Protein AF-0000000084586956 (afdb_homodimer)

Radius of gyration: 24.95 Å; Cα contacts (8 Å, |Δi|>4): 374; chains: 2; bounding box: 84×66×83 Å

pLDDT: mean 72.69, std 26.9, range [20.33, 98.06]

Secondary structure (DSSP, 8-state):
----------------------TTTS----TT--S--B-B-----HHHHHHHT-S-HHHHHHHH-S-HHHHHHHHHHHTT-GGGBSS-B--HHHHHHHHHHHHSSTTSTT-PPPPHHHHHHHHT--HHHHHHHHHHHHHHHHT--GGGGTTS-HHHHHHHHHHHHHHHT-------------/----------------------TTTGGG--TT--S--B-B-----HHHHHHHT-S-HHHHHHHH-S-HHHHHHHHHHHTT-GGGBSS-B--HHHHHHHHHHHHSSTTSTT-PPPPHHHHHHHHT--HHHHHHHHHHHHHHHHT--GGGGTTS-HHHHHHHHHHHHHHHT-------------

Foldseek 3Di:
DDDPPPPPPPPPPCPPPPPPPPVLPVVPVPPPPPVWAAAADPDDQPLVVCLLPPPDPVSVCQQQVDDNVLLVVLCVQLRGDCLRIDDYDHDLSVLNSLLCRAQVCVLPPPDHGDDLVVSCVSRVHDSVSNVSSNVSSLVSLQSGDPVVLVPDDPRSSSSSVSSSCSSNVNPPPPPPPPPPPD/DDDPPPPPPDPPPDPPPPPPPPVLPVPVPPPPPPVWAAAADPDDQPLVVCLLPPPDPVSVCQQQVDDNVLLVVLCVQLRGPCLRIDDYDHDLSVLNSLLCRAQVCVLPPPDHGDDLVVSCVSRVHDSVSNVSSNVSSLVSLQSGDPVVLVPDDPRSSSSSVSSSCSSNVNDDPPPPPPPPPD

Sequence (364 aa):
MPNQAESSSAPSRGQKRRRNPDPYNDFGDGEYLGDETLQETNEVNKELERILTTTSERTYRHFIRMSPEAFEKLLGFIKHDHVFFGPRQHPLKYQLALYLAQYGAGVQDDVVDYSEFRVASLFGYKESDVARYCACVMYALRRLPSHWLDELDPNEKRAIKKVVNGAKGTGSGTAPAKKARRMPNQAESSSAPSRGQKRRRNPDPYNDFGDGEYLGDETLQETNEVNKELERILTTTSERTYRHFIRMSPEAFEKLLGFIKHDHVFFGPRQHPLKYQLALYLAQYGAGVQDDVVDYSEFRVASLFGYKESDVARYCACVMYALRRLPSHWLDELDPNEKRAIKKVVNGAKGTGSGTAPAKKARR

Organism: NCBI:txid1423351

Solvent-accessible surface area (backbone atoms only — not comparable to full-atom values): 21310 Å² total; per-residue (Å²): 134,84,80,76,74,75,76,74,75,70,76,82,72,76,70,72,69,76,67,68,72,49,80,71,56,70,64,61,64,70,66,79,59,58,96,61,47,74,32,63,45,87,74,79,55,66,63,57,49,49,47,77,66,50,88,49,62,64,63,34,37,70,44,46,56,54,52,74,68,43,48,55,53,52,51,63,70,43,64,79,36,48,53,51,23,45,66,76,28,76,39,62,71,57,32,50,44,52,34,25,38,32,54,35,21,72,62,36,96,85,38,80,48,42,50,63,62,55,54,14,64,74,62,72,48,54,50,25,57,50,41,41,35,31,16,42,49,40,46,39,42,48,68,52,65,82,73,75,52,72,84,45,55,68,71,43,33,52,57,50,47,39,52,34,26,55,47,38,40,69,49,83,66,68,69,72,74,72,70,73,76,125,134,84,80,76,74,76,75,74,74,70,76,83,69,76,70,72,69,77,66,67,72,50,78,70,56,72,66,58,68,74,68,78,60,57,94,61,46,74,32,63,46,87,75,80,56,66,63,59,49,49,46,77,66,49,86,48,64,66,62,33,36,70,45,45,59,54,54,72,67,43,48,54,51,52,51,64,69,44,62,78,37,49,53,50,23,46,67,75,27,76,41,63,71,57,31,50,42,53,33,24,38,32,54,37,21,72,62,34,97,84,39,80,47,43,50,64,63,55,53,13,62,73,63,73,49,52,51,25,58,51,40,40,34,32,16,44,48,40,45,38,42,49,66,53,65,80,73,75,53,71,84,48,56,69,69,42,33,50,57,49,48,38,52,33,26,55,48,37,39,67,47,84,71,71,67,70,75,72,69,71,78,125

Nearest PDB structures (foldseek):
  4krd-assembly1_B  TM=4.240E-01  e=8.096E-02  Saccharomyces cerevisiae S288C
  4krc-assembly1_B  TM=4.544E-01  e=1.579E-01  Saccharomyces cerevisiae S288C
  2pmi-assembly2_D  TM=4.308E-01  e=3.110E+00  Saccharomyces cerevisiae
  2pk9-assembly1_B  TM=3.710E-01  e=1.860E+00  Saccharomyces cerevisiae
  4tth-assembly1_A  TM=4.945E-01  e=5.198E+00  Herpesvirus saimiri (strain 11)

Structure (mmCIF, N/CA/C/O backbone):
data_AF-0000000084586956-model_v1
#
loop_
_entity.id
_entity.type
_entity.pdbx_description
1 polymer 'Uncharacterized protein'
#
loop_
_atom_site.group_PDB
_atom_site.id
_atom_site.type_symbol
_atom_site.label_atom_id
_atom_site.label_alt_id
_atom_site.label_comp_id
_atom_site.label_asym_id
_atom_site.label_entity_id
_atom_site.label_seq_id
_atom_site.pdbx_PDB_ins_code
_atom_site.Cartn_x
_atom_site.Cartn_y
_atom_site.Cartn_z
_atom_site.occupancy
_atom_site.B_iso_or_equiv
_atom_site.auth_seq_id
_atom_site.auth_comp_id
_atom_site.auth_asym_id
_atom_site.auth_atom_id
_atom_site.pdbx_PDB_model_num
ATOM 1 N N . MET A 1 1 ? 26.141 36.594 -61.656 1 28.41 1 MET A N 1
ATOM 2 C CA . MET A 1 1 ? 26.156 36.938 -60.219 1 28.41 1 MET A CA 1
ATOM 3 C C . MET A 1 1 ? 25.344 35.906 -59.438 1 28.41 1 MET A C 1
ATOM 5 O O . MET A 1 1 ? 24.141 35.75 -59.656 1 28.41 1 MET A O 1
ATOM 9 N N . PRO A 1 2 ? 25.953 34.781 -59 1 35.81 2 PRO A N 1
ATOM 10 C CA . PRO A 1 2 ? 25.375 33.562 -58.438 1 35.81 2 PRO A CA 1
ATOM 11 C C . PRO A 1 2 ? 24.641 33.781 -57.125 1 35.81 2 PRO A C 1
ATOM 13 O O . PRO A 1 2 ? 25 34.656 -56.344 1 35.81 2 PRO A O 1
ATOM 16 N N . ASN A 1 3 ? 23.281 33.719 -57.156 1 33.84 3 ASN A N 1
ATOM 17 C CA . ASN A 1 3 ? 22.312 33.844 -56.062 1 33.84 3 ASN A CA 1
ATOM 18 C C . ASN A 1 3 ? 22.688 33 -54.875 1 33.84 3 ASN A C 1
ATOM 20 O O . ASN A 1 3 ? 22.781 31.781 -54.969 1 33.84 3 ASN A O 1
ATOM 24 N N . GLN A 1 4 ? 23.422 33.562 -53.938 1 27.34 4 GLN A N 1
ATOM 25 C CA . GLN A 1 4 ? 23.859 33.031 -52.656 1 27.34 4 GLN A CA 1
ATOM 26 C C . GLN A 1 4 ? 22.672 32.531 -51.844 1 27.34 4 GLN A C 1
ATOM 28 O O . GLN A 1 4 ? 21.812 33.281 -51.438 1 27.34 4 GLN A O 1
ATOM 33 N N . ALA A 1 5 ? 22.156 31.406 -52.281 1 32.78 5 ALA A N 1
ATOM 34 C CA . ALA A 1 5 ? 21.094 30.688 -51.562 1 32.78 5 ALA A CA 1
ATOM 35 C C . ALA A 1 5 ? 21.406 30.594 -50.094 1 32.78 5 ALA A C 1
ATOM 37 O O . ALA A 1 5 ? 22.469 30.094 -49.688 1 32.78 5 ALA A O 1
ATOM 38 N N . GLU A 1 6 ? 21.047 31.656 -49.281 1 31.09 6 GLU A N 1
ATOM 39 C CA . GLU A 1 6 ? 21.125 31.688 -47.844 1 31.09 6 GLU A CA 1
ATOM 40 C C . GLU A 1 6 ? 20.531 30.438 -47.219 1 31.09 6 GLU A C 1
ATOM 42 O O . GLU A 1 6 ? 19.375 30.094 -47.469 1 31.09 6 GLU A O 1
ATOM 47 N N . SER A 1 7 ? 21.312 29.406 -47.062 1 29.98 7 SER A N 1
ATOM 48 C CA . SER A 1 7 ? 21.031 28.141 -46.406 1 29.98 7 SER A CA 1
ATOM 49 C C . SER A 1 7 ? 20.391 28.344 -45.031 1 29.98 7 SER A C 1
ATOM 51 O O . SER A 1 7 ? 20.984 28.984 -44.156 1 29.98 7 SER A O 1
ATOM 53 N N . SER A 1 8 ? 19.125 28.734 -45 1 31.05 8 SER A N 1
ATOM 54 C CA . SER A 1 8 ? 18.344 28.844 -43.781 1 31.05 8 SER A CA 1
ATOM 55 C C . SER A 1 8 ? 18.547 27.641 -42.875 1 31.05 8 SER A C 1
ATOM 57 O O . SER A 1 8 ? 18.422 26.5 -43.312 1 31.05 8 SER A O 1
ATOM 59 N N . SER A 1 9 ? 19.609 27.703 -42.062 1 28.58 9 SER A N 1
ATOM 60 C CA . SER A 1 9 ? 19.953 26.75 -41 1 28.58 9 SER A CA 1
ATOM 61 C C . SER A 1 9 ? 18.734 26.391 -40.156 1 28.58 9 SER A C 1
ATOM 63 O O . SER A 1 9 ? 18.078 27.281 -39.594 1 28.58 9 SER A O 1
ATOM 65 N N . ALA A 1 10 ? 17.953 25.516 -40.656 1 30.28 10 ALA A N 1
ATOM 66 C CA . ALA A 1 10 ? 16.797 24.953 -39.969 1 30.28 10 ALA A CA 1
ATOM 67 C C . ALA A 1 10 ? 17.125 24.672 -38.5 1 30.28 10 ALA A C 1
ATOM 69 O O . ALA A 1 10 ? 18.234 24.203 -38.156 1 30.28 10 ALA A O 1
ATOM 70 N N . PRO A 1 11 ? 16.625 25.547 -37.594 1 31.34 11 PRO A N 1
ATOM 71 C CA . PRO A 1 11 ? 16.891 25.359 -36.188 1 31.34 11 PRO A CA 1
ATOM 72 C C . PRO A 1 11 ? 16.734 23.906 -35.719 1 31.34 11 PRO A C 1
ATOM 74 O O . PRO A 1 11 ? 15.961 23.156 -36.344 1 31.34 11 PRO A O 1
ATOM 77 N N . SER A 1 12 ? 17.875 23.328 -35.344 1 26.42 12 SER A N 1
ATOM 78 C CA . SER A 1 12 ? 18 21.984 -34.812 1 26.42 12 SER A CA 1
ATOM 79 C C . SER A 1 12 ? 16.922 21.703 -33.75 1 26.42 12 SER A C 1
ATOM 81 O O . SER A 1 12 ? 16.719 22.5 -32.844 1 26.42 12 SER A O 1
ATOM 83 N N . ARG A 1 13 ? 15.859 21.125 -34.188 1 24.91 13 ARG A N 1
ATOM 84 C CA . ARG A 1 13 ? 14.625 20.719 -33.531 1 24.91 13 ARG A CA 1
ATOM 85 C C . ARG A 1 13 ? 14.914 20.125 -32.156 1 24.91 13 ARG A C 1
ATOM 87 O O . ARG A 1 13 ? 14.133 20.281 -31.219 1 24.91 13 ARG A O 1
ATOM 94 N N . GLY A 1 14 ? 15.68 19.094 -32.125 1 23.25 14 GLY A N 1
ATOM 95 C CA . GLY A 1 14 ? 15.367 18.016 -31.203 1 23.25 14 GLY A CA 1
ATOM 96 C C . GLY A 1 14 ? 15.711 18.359 -29.766 1 23.25 14 GLY A C 1
ATOM 97 O O . GLY A 1 14 ? 16.828 18.094 -29.312 1 23.25 14 GLY A O 1
ATOM 98 N N . GLN A 1 15 ? 15.578 19.547 -29.344 1 23.2 15 GLN A N 1
ATOM 99 C CA . GLN A 1 15 ? 16.062 19.641 -27.969 1 23.2 15 GLN A CA 1
ATOM 100 C C . GLN A 1 15 ? 15.438 18.562 -27.078 1 23.2 15 GLN A C 1
ATOM 102 O O . GLN A 1 15 ? 14.211 18.5 -26.953 1 23.2 15 GLN A O 1
ATOM 107 N N . LYS A 1 16 ? 16.094 17.391 -26.984 1 24.53 16 LYS A N 1
ATOM 108 C CA . LYS A 1 16 ? 15.734 16.328 -26.078 1 24.53 16 LYS A CA 1
ATOM 109 C C . LYS A 1 16 ? 15.344 16.875 -24.703 1 24.53 16 LYS A C 1
ATOM 111 O O . LYS A 1 16 ? 16.109 17.609 -24.078 1 24.53 16 LYS A O 1
ATOM 116 N N . ARG A 1 17 ? 14.219 17.281 -24.531 1 29.11 17 ARG A N 1
ATOM 117 C CA . ARG A 1 17 ? 13.734 17.578 -23.188 1 29.11 17 ARG A CA 1
ATOM 118 C C . ARG A 1 17 ? 14.367 16.641 -22.156 1 29.11 17 ARG A C 1
ATOM 120 O O . ARG A 1 17 ? 14.453 15.43 -22.375 1 29.11 17 ARG A O 1
ATOM 127 N N . ARG A 1 18 ? 15.375 17.062 -21.438 1 28.17 18 ARG A N 1
ATOM 128 C CA . ARG A 1 18 ? 15.938 16.328 -20.312 1 28.17 18 ARG A CA 1
ATOM 129 C C . ARG A 1 18 ? 14.844 15.57 -19.562 1 28.17 18 ARG A C 1
ATOM 131 O O . ARG A 1 18 ? 13.859 16.172 -19.109 1 28.17 18 ARG A O 1
ATOM 138 N N . ARG A 1 19 ? 14.492 14.445 -20.109 1 27.31 19 ARG A N 1
ATOM 139 C CA . ARG A 1 19 ? 13.688 13.516 -19.328 1 27.31 19 ARG A CA 1
ATOM 140 C C . ARG A 1 19 ? 14.055 13.578 -17.859 1 27.31 19 ARG A C 1
ATOM 142 O O . ARG A 1 19 ? 15.234 13.492 -17.5 1 27.31 19 ARG A O 1
ATOM 149 N N . ASN A 1 20 ? 13.508 14.43 -17.156 1 26.7 20 ASN A N 1
ATOM 150 C CA . ASN A 1 20 ? 13.734 14.43 -15.711 1 26.7 20 ASN A CA 1
ATOM 151 C C . ASN A 1 20 ? 14.016 13.016 -15.188 1 26.7 20 ASN A C 1
ATOM 153 O O . ASN A 1 20 ? 13.344 12.062 -15.578 1 26.7 20 ASN A O 1
ATOM 157 N N . PRO A 1 21 ? 15.367 12.711 -14.883 1 28.11 21 PRO A N 1
ATOM 158 C CA . PRO A 1 21 ? 15.664 11.359 -14.398 1 28.11 21 PRO A CA 1
ATOM 159 C C . PRO A 1 21 ? 14.492 10.727 -13.656 1 28.11 21 PRO A C 1
ATOM 161 O O . PRO A 1 21 ? 13.672 11.438 -13.062 1 28.11 21 PRO A O 1
ATOM 164 N N . ASP A 1 22 ? 13.953 9.797 -14.172 1 28.94 22 ASP A N 1
ATOM 165 C CA . ASP A 1 22 ? 13 8.953 -13.461 1 28.94 22 ASP A CA 1
ATOM 166 C C . ASP A 1 22 ? 13.312 8.906 -11.969 1 28.94 22 ASP A C 1
ATOM 168 O O . ASP A 1 22 ? 14.422 8.547 -11.57 1 28.94 22 ASP A O 1
ATOM 172 N N . PRO A 1 23 ? 12.859 9.82 -11.203 1 31.11 23 PRO A N 1
ATOM 173 C CA . PRO A 1 23 ? 13.266 9.797 -9.797 1 31.11 23 PRO A CA 1
ATOM 174 C C . PRO A 1 23 ? 13.461 8.383 -9.258 1 31.11 23 PRO A C 1
ATOM 176 O O . PRO A 1 23 ? 14.07 8.195 -8.211 1 31.11 23 PRO A O 1
ATOM 179 N N . TYR A 1 24 ? 12.656 7.465 -9.773 1 30.95 24 TYR A N 1
ATOM 180 C CA . TYR A 1 24 ? 12.867 6.082 -9.359 1 30.95 24 TYR A CA 1
ATOM 181 C C . TYR A 1 24 ? 14.141 5.52 -9.977 1 30.95 24 TYR A C 1
ATOM 183 O O . TYR A 1 24 ? 14.625 4.465 -9.562 1 30.95 24 TYR A O 1
ATOM 191 N N . ASN A 1 25 ? 14.555 5.906 -11.148 1 29.97 25 ASN A N 1
ATOM 192 C CA . ASN A 1 25 ? 15.695 5.297 -11.82 1 29.97 25 ASN A CA 1
ATOM 193 C C . ASN A 1 25 ? 17 5.531 -11.055 1 29.97 25 ASN A C 1
ATOM 195 O O . ASN A 1 25 ? 17.984 4.84 -11.281 1 29.97 25 ASN A O 1
ATOM 199 N N . ASP A 1 26 ? 17.203 6.789 -10.641 1 30.94 26 ASP A N 1
ATOM 200 C CA . ASP A 1 26 ? 18.562 6.875 -10.102 1 30.94 26 ASP A CA 1
ATOM 201 C C . ASP A 1 26 ? 18.766 5.879 -8.961 1 30.94 26 ASP A C 1
ATOM 203 O O . ASP A 1 26 ? 19.859 5.785 -8.398 1 30.94 26 ASP A O 1
ATOM 207 N N . PHE A 1 27 ? 17.734 5.695 -8.203 1 31.05 27 PHE A N 1
ATOM 208 C CA . PHE A 1 27 ? 18.125 4.797 -7.121 1 31.05 27 PHE A CA 1
ATOM 209 C C . PHE A 1 27 ? 18.328 3.379 -7.645 1 31.05 27 PHE A C 1
ATOM 211 O O . PHE A 1 27 ? 17.453 2.52 -7.461 1 31.05 27 PHE A O 1
ATOM 218 N N . GLY A 1 28 ? 18.562 3.072 -8.805 1 32.38 28 GLY A N 1
ATOM 219 C CA . GLY A 1 28 ? 19.281 1.831 -9.062 1 32.38 28 GLY A CA 1
ATOM 220 C C . GLY A 1 28 ? 20.266 1.468 -7.969 1 32.38 28 GLY A C 1
ATOM 221 O O . GLY A 1 28 ? 21.141 0.612 -8.164 1 32.38 28 GLY A O 1
ATOM 222 N N . ASP A 1 29 ? 20.875 2.516 -7.398 1 31.02 29 ASP A N 1
ATOM 223 C CA . ASP A 1 29 ? 21.969 2.059 -6.559 1 31.02 29 ASP A CA 1
ATOM 224 C C . ASP A 1 29 ? 21.5 1.026 -5.539 1 31.02 29 ASP A C 1
ATOM 226 O O . ASP A 1 29 ? 20.672 1.333 -4.676 1 31.02 29 ASP A O 1
ATOM 230 N N . GLY A 1 30 ? 21.25 -0.247 -5.812 1 32.94 30 GLY A N 1
ATOM 231 C CA . GLY A 1 30 ? 21.484 -1.453 -5.035 1 32.94 30 GLY A CA 1
ATOM 232 C C . GLY A 1 30 ? 22.281 -1.199 -3.764 1 32.94 30 GLY A C 1
ATOM 233 O O . GLY A 1 30 ? 22.656 -2.141 -3.068 1 32.94 30 GLY A O 1
ATOM 234 N N . GLU A 1 31 ? 23.094 -0.206 -3.857 1 34.44 31 GLU A N 1
ATOM 235 C CA . GLU A 1 31 ? 24.188 -0.259 -2.896 1 34.44 31 GLU A CA 1
ATOM 236 C C . GLU A 1 31 ? 23.672 -0.272 -1.463 1 34.44 31 GLU A C 1
ATOM 238 O O . GLU A 1 31 ? 24.266 -0.902 -0.585 1 34.44 31 GLU A O 1
ATOM 243 N N . TYR A 1 32 ? 22.938 0.9 -1.021 1 34.88 32 TYR A N 1
ATOM 244 C CA . TYR A 1 32 ? 22.891 0.775 0.432 1 34.88 32 TYR A CA 1
ATOM 245 C C . TYR A 1 32 ? 21.812 -0.209 0.858 1 34.88 32 TYR A C 1
ATOM 247 O O . TYR A 1 32 ? 20.688 0.19 1.153 1 34.88 32 TYR A O 1
ATOM 255 N N . LEU A 1 33 ? 21.5 -1.239 0.106 1 43.75 33 LEU A N 1
ATOM 256 C CA . LEU A 1 33 ? 20.734 -2.273 0.794 1 43.75 33 LEU A CA 1
ATOM 257 C C . LEU A 1 33 ? 21.234 -2.457 2.225 1 43.75 33 LEU A C 1
ATOM 259 O O . LEU A 1 33 ? 22.344 -2.947 2.441 1 43.75 33 LEU A O 1
ATOM 263 N N . GLY A 1 34 ? 21.062 -1.56 2.996 1 48.81 34 GLY A N 1
ATOM 264 C CA . GLY A 1 34 ? 21.422 -1.977 4.344 1 48.81 34 GLY A CA 1
ATOM 265 C C . GLY A 1 34 ? 21.281 -3.473 4.559 1 48.81 34 GLY A C 1
ATOM 266 O O . GLY A 1 34 ? 21.094 -4.227 3.604 1 48.81 34 GLY A O 1
ATOM 267 N N . ASP A 1 35 ? 21.688 -4.055 5.641 1 62.28 35 ASP A N 1
ATOM 268 C CA . ASP A 1 35 ? 21.766 -5.438 6.113 1 62.28 35 ASP A CA 1
ATOM 269 C C . ASP A 1 35 ? 20.391 -6.09 6.121 1 62.28 35 ASP A C 1
ATOM 271 O O . ASP A 1 35 ? 20.25 -7.266 6.469 1 62.28 35 ASP A O 1
ATOM 275 N N . GLU A 1 36 ? 19.438 -5.242 5.48 1 75.88 36 GLU A N 1
ATOM 276 C CA . GLU A 1 36 ? 18.125 -5.879 5.586 1 75.88 36 GLU A CA 1
ATOM 277 C C . GLU A 1 36 ? 17.875 -6.809 4.402 1 75.88 36 GLU A C 1
ATOM 279 O O . GLU A 1 36 ? 18.297 -6.516 3.277 1 75.88 36 GLU A O 1
ATOM 284 N N . THR A 1 37 ? 17.422 -7.992 4.746 1 80.62 37 THR A N 1
ATOM 285 C CA . THR A 1 37 ? 17.125 -8.984 3.721 1 80.62 37 THR A CA 1
ATOM 286 C C . THR A 1 37 ? 15.703 -9.508 3.891 1 80.62 37 THR A C 1
ATOM 288 O O . THR A 1 37 ? 15.062 -9.273 4.922 1 80.62 37 THR A O 1
ATOM 291 N N . LEU A 1 38 ? 15.195 -10.086 2.859 1 85.88 38 LEU A N 1
ATOM 292 C CA . LEU A 1 38 ? 13.898 -10.75 2.922 1 85.88 38 LEU A CA 1
ATOM 293 C C . LEU A 1 38 ? 13.961 -11.969 3.834 1 85.88 38 LEU A C 1
ATOM 295 O O . LEU A 1 38 ? 14.805 -12.844 3.652 1 85.88 38 LEU A O 1
ATOM 299 N N . GLN A 1 39 ? 13.203 -11.859 4.844 1 86.5 39 GLN A N 1
ATOM 300 C CA . GLN A 1 39 ? 13.023 -13 5.738 1 86.5 39 GLN A CA 1
ATOM 301 C C . GLN A 1 39 ? 11.555 -13.398 5.824 1 86.5 39 GLN A C 1
ATOM 303 O O . GLN A 1 39 ? 10.711 -12.602 6.219 1 86.5 39 GLN A O 1
ATOM 308 N N . GLU A 1 40 ? 11.281 -14.688 5.41 1 90.44 40 GLU A N 1
ATOM 309 C CA . GLU A 1 40 ? 9.906 -15.172 5.414 1 90.44 40 GLU A CA 1
ATOM 310 C C . GLU A 1 40 ? 9.688 -16.188 6.523 1 90.44 40 GLU A C 1
ATOM 312 O O . GLU A 1 40 ? 10.594 -16.953 6.863 1 90.44 40 GLU A O 1
ATOM 317 N N . THR A 1 41 ? 8.453 -16.172 7.027 1 90.56 41 THR A N 1
ATOM 318 C CA . THR A 1 41 ? 8.062 -17.25 7.934 1 90.56 41 THR A CA 1
ATOM 319 C C . THR A 1 41 ? 7.84 -18.547 7.164 1 90.56 41 THR A C 1
ATOM 321 O O . THR A 1 41 ? 7.691 -18.531 5.941 1 90.56 41 THR A O 1
ATOM 324 N N . ASN A 1 42 ? 7.871 -19.641 7.918 1 88.62 42 ASN A N 1
ATOM 325 C CA . ASN A 1 42 ? 7.605 -20.922 7.297 1 88.62 42 ASN A CA 1
ATOM 326 C C . ASN A 1 42 ? 6.137 -21.328 7.438 1 88.62 42 ASN A C 1
ATOM 328 O O . ASN A 1 42 ? 5.793 -22.5 7.301 1 88.62 42 ASN A O 1
ATOM 332 N N . GLU A 1 43 ? 5.285 -20.359 7.711 1 92.06 43 GLU A N 1
ATOM 333 C CA . GLU A 1 43 ? 3.859 -20.641 7.859 1 92.06 43 GLU A CA 1
ATOM 334 C C . GLU A 1 43 ? 3.244 -21.094 6.535 1 92.06 43 GLU A C 1
ATOM 336 O O . GLU A 1 43 ? 3.529 -20.516 5.484 1 92.06 43 GLU A O 1
ATOM 341 N N . VAL A 1 44 ? 2.51 -22.188 6.684 1 94.75 44 VAL A N 1
ATOM 342 C CA . VAL A 1 44 ? 1.842 -22.719 5.5 1 94.75 44 VAL A CA 1
ATOM 343 C C . VAL A 1 44 ? 0.337 -22.484 5.602 1 94.75 44 VAL A C 1
ATOM 345 O O . VAL A 1 44 ? -0.281 -22.812 6.617 1 94.75 44 VAL A O 1
ATOM 348 N N . ASN A 1 45 ? -0.21 -21.812 4.578 1 96.75 45 ASN A N 1
ATOM 349 C CA . ASN A 1 45 ? -1.659 -21.734 4.426 1 96.75 45 ASN A CA 1
ATOM 350 C C . ASN A 1 45 ? -2.186 -22.828 3.502 1 96.75 45 ASN A C 1
ATOM 352 O O . ASN A 1 45 ? -1.991 -22.766 2.287 1 96.75 45 ASN A O 1
ATOM 356 N N . LYS A 1 46 ? -2.832 -23.75 4.043 1 96.62 46 LYS A N 1
ATOM 357 C CA . LYS A 1 46 ? -3.223 -24.969 3.326 1 96.62 46 LYS A CA 1
ATOM 358 C C . LYS A 1 46 ? -4.121 -24.641 2.137 1 96.62 46 LYS A C 1
ATOM 360 O O . LYS A 1 46 ? -3.973 -25.219 1.06 1 96.62 46 LYS A O 1
ATOM 365 N N . GLU A 1 47 ? -5.066 -23.766 2.346 1 96.5 47 GLU A N 1
ATOM 366 C CA . GLU A 1 47 ? -6.004 -23.406 1.284 1 96.5 47 GLU A CA 1
ATOM 367 C C . GLU A 1 47 ? -5.293 -22.719 0.125 1 96.5 47 GLU A C 1
ATOM 369 O O . GLU A 1 47 ? -5.516 -23.062 -1.038 1 96.5 47 GLU A O 1
ATOM 374 N N . LEU A 1 48 ? -4.418 -21.828 0.424 1 97.19 48 LEU A N 1
ATOM 375 C CA . LEU A 1 48 ? -3.67 -21.141 -0.622 1 97.19 48 LEU A CA 1
ATOM 376 C C . LEU A 1 48 ? -2.713 -22.094 -1.325 1 97.19 48 LEU A C 1
ATOM 378 O O . LEU A 1 48 ? -2.547 -22.031 -2.545 1 97.19 48 LEU A O 1
ATOM 382 N N . GLU A 1 49 ? -2.131 -22.984 -0.569 1 97.25 49 GLU A N 1
ATOM 383 C CA . GLU A 1 49 ? -1.249 -23.984 -1.164 1 97.25 49 GLU A CA 1
ATOM 384 C C . GLU A 1 49 ? -2.01 -24.891 -2.129 1 97.25 49 GLU A C 1
ATOM 386 O O . GLU A 1 49 ? -1.51 -25.219 -3.207 1 97.25 49 GLU A O 1
ATOM 391 N N . ARG A 1 50 ? -3.174 -25.266 -1.741 1 96.69 50 ARG A N 1
ATOM 392 C CA . ARG A 1 50 ? -4.016 -26.094 -2.596 1 96.69 50 ARG A CA 1
ATOM 393 C C . ARG A 1 50 ? -4.309 -25.406 -3.92 1 96.69 50 ARG A C 1
ATOM 395 O O . ARG A 1 50 ? -4.23 -26.031 -4.984 1 96.69 50 ARG A O 1
ATOM 402 N N . ILE A 1 51 ? -4.582 -24.172 -3.871 1 96.44 51 ILE A N 1
ATOM 403 C CA . ILE A 1 51 ? -4.91 -23.406 -5.07 1 96.44 51 ILE A CA 1
ATOM 404 C C . ILE A 1 51 ? -3.664 -23.234 -5.934 1 96.44 51 ILE A C 1
ATOM 406 O O . ILE A 1 51 ? -3.707 -23.453 -7.145 1 96.44 51 ILE A O 1
ATOM 410 N N . LEU A 1 52 ? -2.557 -22.906 -5.32 1 97 52 LEU A N 1
ATOM 411 C CA . LEU A 1 52 ? -1.335 -22.578 -6.051 1 97 52 LEU A CA 1
ATOM 412 C C . LEU A 1 52 ? -0.725 -23.828 -6.672 1 97 52 LEU A C 1
ATOM 414 O O . LEU A 1 52 ? 0.069 -23.734 -7.609 1 97 52 LEU A O 1
ATOM 418 N N . THR A 1 53 ? -1.131 -25 -6.242 1 96.69 53 THR A N 1
ATOM 419 C CA . THR A 1 53 ? -0.547 -26.234 -6.754 1 96.69 53 THR A CA 1
ATOM 420 C C . THR A 1 53 ? -1.591 -27.047 -7.504 1 96.69 53 THR A C 1
ATOM 422 O O . THR A 1 53 ? -1.331 -28.188 -7.887 1 96.69 53 THR A O 1
ATOM 425 N N . THR A 1 54 ? -2.766 -26.5 -7.664 1 95.75 54 THR A N 1
ATOM 426 C CA . THR A 1 54 ? -3.842 -27.234 -8.32 1 95.75 54 THR A CA 1
ATOM 427 C C . THR A 1 54 ? -3.492 -27.5 -9.781 1 95.75 54 THR A C 1
ATOM 429 O O . THR A 1 54 ? -2.834 -26.688 -10.43 1 95.75 54 THR A O 1
ATOM 432 N N . THR A 1 55 ? -3.967 -28.594 -10.375 1 93.81 55 THR A N 1
ATOM 433 C CA . THR A 1 55 ? -3.779 -28.938 -11.773 1 93.81 55 THR A CA 1
ATOM 434 C C . THR A 1 55 ? -4.941 -28.406 -12.617 1 93.81 55 THR A C 1
ATOM 436 O O . THR A 1 55 ? -4.867 -28.406 -13.852 1 93.81 55 THR A O 1
ATOM 439 N N . SER A 1 56 ? -6.008 -28.016 -11.93 1 94.19 56 SER A N 1
ATOM 440 C CA . SER A 1 56 ? -7.156 -27.438 -12.617 1 94.19 56 SER A CA 1
ATOM 441 C C . SER A 1 56 ? -6.875 -25.984 -13.039 1 94.19 56 SER A C 1
ATOM 443 O O . SER A 1 56 ? -6.816 -25.094 -12.203 1 94.19 56 SER A O 1
ATOM 445 N N . GLU A 1 57 ? -6.809 -25.766 -14.305 1 91.12 57 GLU A N 1
ATOM 446 C CA . GLU A 1 57 ? -6.57 -24.438 -14.828 1 91.12 57 GLU A CA 1
ATOM 447 C C . GLU A 1 57 ? -7.719 -23.484 -14.477 1 91.12 57 GLU A C 1
ATOM 449 O O . GLU A 1 57 ? -7.496 -22.312 -14.18 1 91.12 57 GLU A O 1
ATOM 454 N N . ARG A 1 58 ? -8.828 -24.031 -14.531 1 89.19 58 ARG A N 1
ATOM 455 C CA . ARG A 1 58 ? -10.016 -23.234 -14.219 1 89.19 58 ARG A CA 1
ATOM 456 C C . ARG A 1 58 ? -9.977 -22.719 -12.781 1 89.19 58 ARG A C 1
ATOM 458 O O . ARG A 1 58 ? -10.188 -21.531 -12.531 1 89.19 58 ARG A O 1
ATOM 465 N N . THR A 1 59 ? -9.656 -23.672 -11.945 1 89.88 59 THR A N 1
ATOM 466 C CA . THR A 1 59 ? -9.594 -23.328 -10.531 1 89.88 59 THR A CA 1
ATOM 467 C C . THR A 1 59 ? -8.469 -22.312 -10.281 1 89.88 59 THR A C 1
ATOM 469 O O . THR A 1 59 ? -8.664 -21.312 -9.578 1 89.88 59 THR A O 1
ATOM 472 N N . TYR A 1 60 ? -7.34 -22.516 -10.836 1 94.12 60 TYR A N 1
ATOM 473 C CA . TYR A 1 60 ? -6.203 -21.609 -10.664 1 94.12 60 TYR A CA 1
ATOM 474 C C . TYR A 1 60 ? -6.531 -20.219 -11.164 1 94.12 60 TYR A C 1
ATOM 476 O O . TYR A 1 60 ? -6.332 -19.234 -10.445 1 94.12 60 TYR A O 1
ATOM 484 N N . ARG A 1 61 ? -7.152 -20.125 -12.266 1 88.12 61 ARG A N 1
ATOM 485 C CA . ARG A 1 61 ? -7.41 -18.828 -12.898 1 88.12 61 ARG A CA 1
ATOM 486 C C . ARG A 1 61 ? -8.547 -18.094 -12.195 1 88.12 61 ARG A C 1
ATOM 488 O O . ARG A 1 61 ? -8.602 -16.875 -12.203 1 88.12 61 ARG A O 1
ATOM 495 N N . HIS A 1 62 ? -9.359 -18.891 -11.617 1 87.25 62 HIS A N 1
ATOM 496 C CA . HIS A 1 62 ? -10.469 -18.281 -10.898 1 87.25 62 HIS A CA 1
ATOM 497 C C . HIS A 1 62 ? -9.977 -17.453 -9.711 1 87.25 62 HIS A C 1
ATOM 499 O O . HIS A 1 62 ? -10.477 -16.359 -9.461 1 87.25 62 HIS A O 1
ATOM 505 N N . PHE A 1 63 ? -8.898 -17.906 -9.078 1 89.25 63 PHE A N 1
ATOM 506 C CA . PHE A 1 63 ? -8.445 -17.234 -7.863 1 89.25 63 PHE A CA 1
ATOM 507 C C . PHE A 1 63 ? -7.242 -16.344 -8.148 1 89.25 63 PHE A C 1
ATOM 509 O O . PHE A 1 63 ? -7.141 -15.242 -7.613 1 89.25 63 PHE A O 1
ATOM 516 N N . ILE A 1 64 ? -6.309 -16.703 -8.984 1 92.56 64 ILE A N 1
ATOM 517 C CA . ILE A 1 64 ? -5.035 -16.016 -9.164 1 92.56 64 ILE A CA 1
ATOM 518 C C . ILE A 1 64 ? -5.109 -15.086 -10.375 1 92.56 64 ILE A C 1
ATOM 520 O O . ILE A 1 64 ? -4.383 -14.094 -10.453 1 92.56 64 ILE A O 1
ATOM 524 N N . ARG A 1 65 ? -5.883 -15.445 -11.336 1 88.25 65 ARG A N 1
ATOM 525 C CA . ARG A 1 65 ? -6.266 -14.57 -12.438 1 88.25 65 ARG A CA 1
ATOM 526 C C . ARG A 1 65 ? -5.109 -14.383 -13.414 1 88.25 65 ARG A C 1
ATOM 528 O O . ARG A 1 65 ? -5.012 -13.352 -14.078 1 88.25 65 ARG A O 1
ATOM 535 N N . MET A 1 66 ? -4.141 -15.133 -13.414 1 91.25 66 MET A N 1
ATOM 536 C CA . MET A 1 66 ? -3.053 -15.195 -14.383 1 91.25 66 MET A CA 1
ATOM 537 C C . MET A 1 66 ? -2.42 -16.578 -14.414 1 91.25 66 MET A C 1
ATOM 539 O O . MET A 1 66 ? -2.758 -17.438 -13.594 1 91.25 66 MET A O 1
ATOM 543 N N . SER A 1 67 ? -1.613 -16.812 -15.391 1 91.81 67 SER A N 1
ATOM 544 C CA . SER A 1 67 ? -0.966 -18.125 -15.492 1 91.81 67 SER A CA 1
ATOM 545 C C . SER A 1 67 ? 0.076 -18.312 -14.398 1 91.81 67 SER A C 1
ATOM 547 O O . SER A 1 67 ? 0.607 -17.328 -13.859 1 91.81 67 SER A O 1
ATOM 549 N N . PRO A 1 68 ? 0.364 -19.594 -14.102 1 94.44 68 PRO A N 1
ATOM 550 C CA . PRO A 1 68 ? 1.411 -19.875 -13.117 1 94.44 68 PRO A CA 1
ATOM 551 C C . PRO A 1 68 ? 2.758 -19.266 -13.5 1 94.44 68 PRO A C 1
ATOM 553 O O . PRO A 1 68 ? 3.5 -18.781 -12.633 1 94.44 68 PRO A O 1
ATOM 556 N N . GLU A 1 69 ? 3.061 -19.266 -14.75 1 92.88 69 GLU A N 1
ATOM 557 C CA . GLU A 1 69 ? 4.32 -18.688 -15.219 1 92.88 69 GLU A CA 1
ATOM 558 C C . GLU A 1 69 ? 4.367 -17.188 -14.977 1 92.88 69 GLU A C 1
ATOM 560 O O . GLU A 1 69 ? 5.371 -16.656 -14.5 1 92.88 69 GLU A O 1
ATOM 565 N N . ALA A 1 70 ? 3.354 -16.484 -15.281 1 92.69 70 ALA A N 1
ATOM 566 C CA . ALA A 1 70 ? 3.273 -15.055 -15.062 1 92.69 70 ALA A CA 1
ATOM 567 C C . ALA A 1 70 ? 3.338 -14.719 -13.57 1 92.69 70 ALA A C 1
ATOM 569 O O . ALA A 1 70 ? 3.961 -13.734 -13.172 1 92.69 70 ALA A O 1
ATOM 570 N N . PHE A 1 71 ? 2.717 -15.594 -12.867 1 96.12 71 PHE A N 1
ATOM 571 C CA . PHE A 1 71 ? 2.73 -15.438 -11.422 1 96.12 71 PHE A CA 1
ATOM 572 C C . PHE A 1 71 ? 4.156 -15.5 -10.883 1 96.12 71 PHE A C 1
ATOM 574 O O . PHE A 1 71 ? 4.57 -14.641 -10.102 1 96.12 71 PHE A O 1
ATOM 581 N N . GLU A 1 72 ? 4.871 -16.453 -11.219 1 94.94 72 GLU A N 1
ATOM 582 C CA . GLU A 1 72 ? 6.246 -16.625 -10.766 1 94.94 72 GLU A CA 1
ATOM 583 C C . GLU A 1 72 ? 7.125 -15.453 -11.203 1 94.94 72 GLU A C 1
ATOM 585 O O . GLU A 1 72 ? 7.988 -15.008 -10.445 1 94.94 72 GLU A O 1
ATOM 590 N N . LYS A 1 73 ? 6.953 -15.016 -12.359 1 93.19 73 LYS A N 1
ATOM 591 C CA . LYS A 1 73 ? 7.73 -13.883 -12.859 1 93.19 73 LYS A CA 1
ATOM 592 C C . LYS A 1 73 ? 7.418 -12.617 -12.07 1 93.19 73 LYS A C 1
ATOM 594 O O . LYS A 1 73 ? 8.328 -11.867 -11.703 1 93.19 73 LYS A O 1
ATOM 599 N N . LEU A 1 74 ? 6.141 -12.375 -11.852 1 93.94 74 LEU A N 1
ATOM 600 C CA . LEU A 1 74 ? 5.73 -11.211 -11.078 1 93.94 74 LEU A CA 1
ATOM 601 C C . LEU A 1 74 ? 6.309 -11.258 -9.672 1 93.94 74 LEU A C 1
ATOM 603 O O . LEU A 1 74 ? 6.781 -10.25 -9.148 1 93.94 74 LEU A O 1
ATOM 607 N N . LEU A 1 75 ? 6.258 -12.414 -9.078 1 95.81 75 LEU A N 1
ATOM 608 C CA . LEU A 1 75 ? 6.871 -12.625 -7.773 1 95.81 75 LEU A CA 1
ATOM 609 C C . LEU A 1 75 ? 8.344 -12.25 -7.797 1 95.81 75 LEU A C 1
ATOM 611 O O . LEU A 1 75 ? 8.836 -11.586 -6.883 1 95.81 75 LEU A O 1
ATOM 615 N N . GLY A 1 76 ? 9.016 -12.648 -8.797 1 92.56 76 GLY A N 1
ATOM 616 C CA . GLY A 1 76 ? 10.43 -12.32 -8.961 1 92.56 76 GLY A CA 1
ATOM 617 C C . GLY A 1 76 ? 10.688 -10.836 -9.078 1 92.56 76 GLY A C 1
ATOM 618 O O . GLY A 1 76 ? 11.719 -10.344 -8.609 1 92.56 76 GLY A O 1
ATOM 619 N N . PHE A 1 77 ? 9.773 -10.102 -9.641 1 90.88 77 PHE A N 1
ATOM 620 C CA . PHE A 1 77 ? 9.945 -8.672 -9.844 1 90.88 77 PHE A CA 1
ATOM 621 C C . PHE A 1 77 ? 9.781 -7.91 -8.531 1 90.88 77 PHE A C 1
ATOM 623 O O . PHE A 1 77 ? 10.453 -6.898 -8.312 1 90.88 77 PHE A O 1
ATOM 630 N N . ILE A 1 78 ? 8.953 -8.375 -7.586 1 93.31 78 ILE A N 1
ATOM 631 C CA . ILE A 1 78 ? 8.633 -7.531 -6.441 1 93.31 78 ILE A CA 1
ATOM 632 C C . ILE A 1 78 ? 9.422 -7.992 -5.223 1 93.31 78 ILE A C 1
ATOM 634 O O . ILE A 1 78 ? 9.492 -7.289 -4.211 1 93.31 78 ILE A O 1
ATOM 638 N N . LYS A 1 79 ? 10.102 -9.102 -5.285 1 92.38 79 LYS A N 1
ATOM 639 C CA . LYS A 1 79 ? 10.672 -9.734 -4.102 1 92.38 79 LYS A CA 1
ATOM 640 C C . LYS A 1 79 ? 11.797 -8.891 -3.514 1 92.38 79 LYS A C 1
ATOM 642 O O . LYS A 1 79 ? 12.141 -9.039 -2.34 1 92.38 79 LYS A O 1
ATOM 647 N N . HIS A 1 80 ? 12.375 -7.988 -4.188 1 89.06 80 HIS A N 1
ATOM 648 C CA . HIS A 1 80 ? 13.523 -7.23 -3.709 1 89.06 80 HIS A CA 1
ATOM 649 C C . HIS A 1 80 ? 13.102 -5.867 -3.172 1 89.06 80 HIS A C 1
ATOM 651 O O . HIS A 1 80 ? 13.945 -5.074 -2.752 1 89.06 80 HIS A O 1
ATOM 657 N N . ASP A 1 81 ? 11.859 -5.645 -3.141 1 91.94 81 ASP A N 1
ATOM 658 C CA . ASP A 1 81 ? 11.398 -4.379 -2.582 1 91.94 81 ASP A CA 1
ATOM 659 C C . ASP A 1 81 ? 11.609 -4.332 -1.071 1 91.94 81 ASP A C 1
ATOM 661 O O . ASP A 1 81 ? 11.344 -5.309 -0.371 1 91.94 81 ASP A O 1
ATOM 665 N N . HIS A 1 82 ? 11.945 -3.219 -0.566 1 90.56 82 HIS A N 1
ATOM 666 C CA . HIS A 1 82 ? 12.258 -3.02 0.844 1 90.56 82 HIS A CA 1
ATOM 667 C C . HIS A 1 82 ? 11.047 -3.32 1.726 1 90.56 82 HIS A C 1
ATOM 669 O O . HIS A 1 82 ? 11.203 -3.67 2.898 1 90.56 82 HIS A O 1
ATOM 675 N N . VAL A 1 83 ? 9.93 -3.174 1.166 1 93.75 83 VAL A N 1
ATOM 676 C CA . VAL A 1 83 ? 8.711 -3.344 1.948 1 93.75 83 VAL A CA 1
ATOM 677 C C . VAL A 1 83 ? 8.648 -4.762 2.508 1 93.75 83 VAL A C 1
ATOM 679 O O . VAL A 1 83 ? 7.98 -5.012 3.512 1 93.75 83 VAL A O 1
ATOM 682 N N . PHE A 1 84 ? 9.422 -5.637 1.93 1 94.19 84 PHE A N 1
ATOM 683 C CA . PHE A 1 84 ? 9.359 -7.035 2.342 1 94.19 84 PHE A CA 1
ATOM 684 C C . PHE A 1 84 ? 10.578 -7.41 3.17 1 94.19 84 PHE A C 1
ATOM 686 O O . PHE A 1 84 ? 10.734 -8.57 3.562 1 94.19 84 PHE A O 1
ATOM 693 N N . PHE A 1 85 ? 11.32 -6.434 3.416 1 89.94 85 PHE A N 1
ATOM 694 C CA . PHE A 1 85 ? 12.531 -6.703 4.18 1 89.94 85 PHE A CA 1
ATOM 695 C C . PHE A 1 85 ? 12.289 -6.496 5.668 1 89.94 85 PHE A C 1
ATOM 697 O O . PHE A 1 85 ? 11.242 -5.992 6.07 1 89.94 85 PHE A O 1
ATOM 704 N N . GLY A 1 86 ? 13.273 -6.867 6.465 1 78.56 86 GLY A N 1
ATOM 705 C CA . GLY A 1 86 ? 13.172 -6.703 7.902 1 78.56 86 GLY A CA 1
ATOM 706 C C . GLY A 1 86 ? 12.633 -7.93 8.609 1 78.56 86 GLY A C 1
ATOM 707 O O . GLY A 1 86 ? 12.984 -9.062 8.258 1 78.56 86 GLY A O 1
ATOM 708 N N . PRO A 1 87 ? 11.734 -7.582 9.586 1 72.31 87 PRO A N 1
ATOM 709 C CA . PRO A 1 87 ? 11.289 -8.734 10.375 1 72.31 87 PRO A CA 1
ATOM 710 C C . PRO A 1 87 ? 10.578 -9.789 9.531 1 72.31 87 PRO A C 1
ATOM 712 O O . PRO A 1 87 ? 10.109 -9.484 8.43 1 72.31 87 PRO A O 1
ATOM 715 N N . ARG A 1 88 ? 10.523 -10.938 10.18 1 81.12 88 ARG A N 1
ATOM 716 C CA . ARG A 1 88 ? 9.883 -12.062 9.508 1 81.12 88 ARG A CA 1
ATOM 717 C C . ARG A 1 88 ? 8.508 -11.68 8.977 1 81.12 88 ARG A C 1
ATOM 719 O O . ARG A 1 88 ? 7.699 -11.094 9.695 1 81.12 88 ARG A O 1
ATOM 726 N N . GLN A 1 89 ? 8.461 -11.992 7.703 1 87.69 89 GLN A N 1
ATOM 727 C CA . GLN A 1 89 ? 7.191 -11.656 7.059 1 87.69 89 GLN A CA 1
ATOM 728 C C . GLN A 1 89 ? 6.48 -12.914 6.562 1 87.69 89 GLN A C 1
ATOM 730 O O . GLN A 1 89 ? 7.109 -13.953 6.371 1 87.69 89 GLN A O 1
ATOM 735 N N . HIS A 1 90 ? 5.129 -12.789 6.469 1 93.62 90 HIS A N 1
ATOM 736 C CA . HIS A 1 90 ? 4.32 -13.828 5.848 1 93.62 90 HIS A CA 1
ATOM 737 C C . HIS A 1 90 ? 4.84 -14.164 4.453 1 93.62 90 HIS A C 1
ATOM 739 O O . HIS A 1 90 ? 5.309 -13.281 3.73 1 93.62 90 HIS A O 1
ATOM 745 N N . PRO A 1 91 ? 4.922 -15.445 4.066 1 96.38 91 PRO A N 1
ATOM 746 C CA . PRO A 1 91 ? 5.469 -15.789 2.754 1 96.38 91 PRO A CA 1
ATOM 747 C C . PRO A 1 91 ? 4.922 -14.906 1.635 1 96.38 91 PRO A C 1
ATOM 749 O O . PRO A 1 91 ? 3.711 -14.703 1.54 1 96.38 91 PRO A O 1
ATOM 752 N N . LEU A 1 92 ? 5.805 -14.477 0.833 1 96.94 92 LEU A N 1
ATOM 753 C CA . LEU A 1 92 ? 5.473 -13.492 -0.191 1 96.94 92 LEU A CA 1
ATOM 754 C C . LEU A 1 92 ? 4.5 -14.07 -1.212 1 96.94 92 LEU A C 1
ATOM 756 O O . LEU A 1 92 ? 3.635 -13.359 -1.724 1 96.94 92 LEU A O 1
ATOM 760 N N . LYS A 1 93 ? 4.637 -15.344 -1.563 1 97.62 93 LYS A N 1
ATOM 761 C CA . LYS A 1 93 ? 3.76 -15.969 -2.547 1 97.62 93 LYS A CA 1
ATOM 762 C C . LYS A 1 93 ? 2.303 -15.906 -2.102 1 97.62 93 LYS A C 1
ATOM 764 O O . LYS A 1 93 ? 1.402 -15.734 -2.924 1 97.62 93 LYS A O 1
ATOM 769 N N . TYR A 1 94 ? 2.09 -16.016 -0.823 1 98.06 94 TYR A N 1
ATOM 770 C CA . TYR A 1 94 ? 0.728 -15.938 -0.307 1 98.06 94 TYR A CA 1
ATOM 771 C C . TYR A 1 94 ? 0.22 -14.5 -0.35 1 98.06 94 TYR A C 1
ATOM 773 O O . TYR A 1 94 ? -0.949 -14.258 -0.658 1 98.06 94 TYR A O 1
ATOM 781 N N . GLN A 1 95 ? 1.07 -13.586 -0.041 1 97.56 95 GLN A N 1
ATOM 782 C CA . GLN A 1 95 ? 0.664 -12.18 -0.092 1 97.56 95 GLN A CA 1
ATOM 783 C C . GLN A 1 95 ? 0.272 -11.773 -1.51 1 97.56 95 GLN A C 1
ATOM 785 O O . GLN A 1 95 ? -0.74 -11.102 -1.71 1 97.56 95 GLN A O 1
ATOM 790 N N . LEU A 1 96 ? 1.048 -12.172 -2.449 1 97.75 96 LEU A N 1
ATOM 791 C CA . LEU A 1 96 ? 0.737 -11.883 -3.844 1 97.75 96 LEU A CA 1
ATOM 792 C C . LEU A 1 96 ? -0.556 -12.57 -4.27 1 97.75 96 LEU A C 1
ATOM 794 O O . LEU A 1 96 ? -1.383 -11.977 -4.961 1 97.75 96 LEU A O 1
ATOM 798 N N . ALA A 1 97 ? -0.741 -13.797 -3.896 1 97.44 97 ALA A N 1
ATOM 799 C CA . ALA A 1 97 ? -1.959 -14.531 -4.227 1 97.44 97 ALA A CA 1
ATOM 800 C C . ALA A 1 97 ? -3.195 -13.82 -3.693 1 97.44 97 ALA A C 1
ATOM 802 O O . ALA A 1 97 ? -4.199 -13.688 -4.398 1 97.44 97 ALA A O 1
ATOM 803 N N . LEU A 1 98 ? -3.127 -13.352 -2.508 1 96.62 98 LEU A N 1
ATOM 804 C CA . LEU A 1 98 ? -4.234 -12.625 -1.896 1 96.62 98 LEU A CA 1
ATOM 805 C C . LEU A 1 98 ? -4.523 -11.336 -2.65 1 96.62 98 LEU A C 1
ATOM 807 O O . LEU A 1 98 ? -5.688 -10.984 -2.873 1 96.62 98 LEU A O 1
ATOM 811 N N . TYR A 1 99 ? -3.514 -10.656 -3.049 1 96.38 99 TYR A N 1
ATOM 812 C CA . TYR A 1 99 ? -3.678 -9.422 -3.803 1 96.38 99 TYR A CA 1
ATOM 813 C C . TYR A 1 99 ? -4.387 -9.68 -5.129 1 96.38 99 TYR A C 1
ATOM 815 O O . TYR A 1 99 ? -5.301 -8.945 -5.504 1 96.38 99 TYR A O 1
ATOM 823 N N . LEU A 1 100 ? -3.963 -10.656 -5.781 1 95 100 LEU A N 1
ATOM 824 C CA . LEU A 1 100 ? -4.547 -10.977 -7.082 1 95 100 LEU A CA 1
ATOM 825 C C . LEU A 1 100 ? -5.988 -11.453 -6.926 1 95 100 LEU A C 1
ATOM 827 O O . LEU A 1 100 ? -6.836 -11.156 -7.773 1 95 100 LEU A O 1
ATOM 831 N N . ALA A 1 101 ? -6.254 -12.195 -5.918 1 93.31 101 ALA A N 1
ATOM 832 C CA . ALA A 1 101 ? -7.625 -12.625 -5.656 1 93.31 101 ALA A CA 1
ATOM 833 C C . ALA A 1 101 ? -8.539 -11.43 -5.426 1 93.31 101 ALA A C 1
ATOM 835 O O . ALA A 1 101 ? -9.703 -11.438 -5.84 1 93.31 101 ALA A O 1
ATOM 836 N N . GLN A 1 102 ? -8.023 -10.469 -4.863 1 90.88 102 GLN A N 1
ATOM 837 C CA . GLN A 1 102 ? -8.828 -9.312 -4.496 1 90.88 102 GLN A CA 1
ATOM 838 C C . GLN A 1 102 ? -8.883 -8.297 -5.637 1 90.88 102 GLN A C 1
ATOM 840 O O . GLN A 1 102 ? -9.93 -7.703 -5.898 1 90.88 102 GLN A O 1
ATOM 845 N N . TYR A 1 103 ? -7.785 -8.023 -6.332 1 87.5 103 TYR A N 1
ATOM 846 C CA . TYR A 1 103 ? -7.695 -6.891 -7.246 1 87.5 103 TYR A CA 1
ATOM 847 C C . TYR A 1 103 ? -7.387 -7.359 -8.664 1 87.5 103 TYR A C 1
ATOM 849 O O . TYR A 1 103 ? -7.34 -6.551 -9.594 1 87.5 103 TYR A O 1
ATOM 857 N N . GLY A 1 104 ? -7.215 -8.516 -8.812 1 81.06 104 GLY A N 1
ATOM 858 C CA . GLY A 1 104 ? -6.82 -9.016 -10.117 1 81.06 104 GLY A CA 1
ATOM 859 C C . GLY A 1 104 ? -7.941 -8.977 -11.141 1 81.06 104 GLY A C 1
ATOM 860 O O . GLY A 1 104 ? -7.691 -8.953 -12.344 1 81.06 104 GLY A O 1
ATOM 861 N N . ALA A 1 105 ? -9.219 -9.023 -10.602 1 62.78 105 ALA A N 1
ATOM 862 C CA . ALA A 1 105 ? -10.375 -9.055 -11.5 1 62.78 105 ALA A CA 1
ATOM 863 C C . ALA A 1 105 ? -10.555 -7.711 -12.203 1 62.78 105 ALA A C 1
ATOM 865 O O . ALA A 1 105 ? -10.961 -7.66 -13.367 1 62.78 105 ALA A O 1
ATOM 866 N N . GLY A 1 106 ? -10.492 -6.598 -11.383 1 57.5 106 GLY A N 1
ATOM 867 C CA . GLY A 1 106 ? -10.656 -5.285 -11.984 1 57.5 106 GLY A CA 1
ATOM 868 C C . GLY A 1 106 ? -9.773 -5.07 -13.203 1 57.5 106 GLY A C 1
ATOM 869 O O . GLY A 1 106 ? -10.023 -4.168 -14 1 57.5 106 GLY A O 1
ATOM 870 N N . VAL A 1 107 ? -8.859 -5.801 -13.289 1 48.56 107 VAL A N 1
ATOM 871 C CA . VAL A 1 107 ? -7.934 -5.766 -14.414 1 48.56 107 VAL A CA 1
ATOM 872 C C . VAL A 1 107 ? -8.5 -6.582 -15.578 1 48.56 107 VAL A C 1
ATOM 874 O O . VAL A 1 107 ? -8.062 -6.434 -16.719 1 48.56 107 VAL A O 1
ATOM 877 N N . GLN A 1 108 ? -9.594 -7.352 -15.086 1 48.03 108 GLN A N 1
ATOM 878 C CA . GLN A 1 108 ? -10.242 -8.156 -16.125 1 48.03 108 GLN A CA 1
ATOM 879 C C . GLN A 1 108 ? -11.695 -7.738 -16.312 1 48.03 108 GLN A C 1
ATOM 881 O O . GLN A 1 108 ? -12.359 -7.328 -15.352 1 48.03 108 GLN A O 1
ATOM 886 N N . ASP A 1 109 ? -12.203 -7.461 -17.453 1 45.16 109 ASP A N 1
ATOM 887 C CA . ASP A 1 109 ? -13.523 -6.969 -17.859 1 45.16 109 ASP A CA 1
ATOM 888 C C . ASP A 1 109 ? -14.633 -7.793 -17.203 1 45.16 109 ASP A C 1
ATOM 890 O O . ASP A 1 109 ? -15.727 -7.281 -16.953 1 45.16 109 ASP A O 1
ATOM 894 N N . ASP A 1 110 ? -14.43 -8.992 -16.906 1 43.47 110 ASP A N 1
ATOM 895 C CA . ASP A 1 110 ? -15.57 -9.875 -16.656 1 43.47 110 ASP A CA 1
ATOM 896 C C . ASP A 1 110 ? -15.578 -10.344 -15.195 1 43.47 110 ASP A C 1
ATOM 898 O O . ASP A 1 110 ? -16.359 -11.219 -14.828 1 43.47 110 ASP A O 1
ATOM 902 N N . VAL A 1 111 ? -14.672 -9.883 -14.438 1 48.56 111 VAL A N 1
ATOM 903 C CA . VAL A 1 111 ? -14.68 -10.492 -13.109 1 48.56 111 VAL A CA 1
ATOM 904 C C . VAL A 1 111 ? -14.711 -9.406 -12.039 1 48.56 111 VAL A C 1
ATOM 906 O O . VAL A 1 111 ? -14.062 -8.367 -12.188 1 48.56 111 VAL A O 1
ATOM 909 N N . VAL A 1 112 ? -15.609 -9.734 -11 1 51.22 112 VAL A N 1
ATOM 910 C CA . VAL A 1 112 ? -15.727 -8.781 -9.898 1 51.22 112 VAL A CA 1
ATOM 911 C C . VAL A 1 112 ? -14.664 -9.07 -8.852 1 51.22 112 VAL A C 1
ATOM 913 O O . VAL A 1 112 ? -14.344 -10.227 -8.57 1 51.22 112 VAL A O 1
ATOM 916 N N . ASP A 1 113 ? -13.992 -8.086 -8.391 1 63.81 113 ASP A N 1
ATOM 917 C CA . ASP A 1 113 ? -13.031 -8.18 -7.301 1 63.81 113 ASP A CA 1
ATOM 918 C C . ASP A 1 113 ? -13.703 -8.656 -6.016 1 63.81 113 ASP A C 1
ATOM 920 O O . ASP A 1 113 ? -14.852 -8.312 -5.746 1 63.81 113 ASP A O 1
ATOM 924 N N . TYR A 1 114 ? -13.055 -9.648 -5.383 1 72.19 114 TYR A N 1
ATOM 925 C CA . TYR A 1 114 ? -13.523 -10.023 -4.055 1 72.19 114 TYR A CA 1
ATOM 926 C C . TYR A 1 114 ? -13.312 -8.891 -3.057 1 72.19 114 TYR A C 1
ATOM 928 O O . TYR A 1 114 ? -12.32 -8.164 -3.141 1 72.19 114 TYR A O 1
ATOM 936 N N . SER A 1 115 ? -14.281 -8.844 -2.238 1 78.81 115 SER A N 1
ATOM 937 C CA . SER A 1 115 ? -14.086 -7.953 -1.096 1 78.81 115 SER A CA 1
ATOM 938 C C . SER A 1 115 ? -13.008 -8.492 -0.158 1 78.81 115 SER A C 1
ATOM 940 O O . SER A 1 115 ? -12.68 -9.68 -0.193 1 78.81 115 SER A O 1
ATOM 942 N N . GLU A 1 116 ? -12.477 -7.703 0.605 1 86.5 116 GLU A N 1
ATOM 943 C CA . GLU A 1 116 ? -11.5 -8.086 1.624 1 86.5 116 GLU A CA 1
ATOM 944 C C . GLU A 1 116 ? -12.07 -9.141 2.564 1 86.5 116 GLU A C 1
ATOM 946 O O . GLU A 1 116 ? -11.375 -10.094 2.936 1 86.5 116 GLU A O 1
ATOM 951 N N . PHE A 1 117 ? -13.312 -8.977 2.914 1 86.81 117 PHE A N 1
ATOM 952 C CA . PHE A 1 117 ? -13.984 -9.93 3.793 1 86.81 117 PHE A CA 1
ATOM 953 C C . PHE A 1 117 ? -14.039 -11.305 3.148 1 86.81 117 PHE A C 1
ATOM 955 O O . PHE A 1 117 ? -13.75 -12.312 3.797 1 86.81 117 PHE A O 1
ATOM 962 N N . ARG A 1 118 ? -14.398 -11.305 1.915 1 87.38 118 ARG A N 1
ATOM 963 C CA . ARG A 1 118 ? -14.523 -12.578 1.214 1 87.38 118 ARG A CA 1
ATOM 964 C C . ARG A 1 118 ? -13.18 -13.289 1.114 1 87.38 118 ARG A C 1
ATOM 966 O O . ARG A 1 118 ? -13.086 -14.492 1.372 1 87.38 118 ARG A O 1
ATOM 973 N N . VAL A 1 119 ? -12.211 -12.578 0.808 1 92.75 119 VAL A N 1
ATOM 974 C CA . VAL A 1 119 ? -10.867 -13.141 0.693 1 92.75 119 VAL A CA 1
ATOM 975 C C . VAL A 1 119 ? -10.398 -13.633 2.059 1 92.75 119 VAL A C 1
ATOM 977 O O . VAL A 1 119 ? -9.898 -14.758 2.182 1 92.75 119 VAL A O 1
ATOM 980 N N . ALA A 1 120 ? -10.594 -12.859 3.068 1 93.62 120 ALA A N 1
ATOM 981 C CA . ALA A 1 120 ? -10.203 -13.234 4.426 1 93.62 120 ALA A CA 1
ATOM 982 C C . ALA A 1 120 ? -10.914 -14.508 4.871 1 93.62 120 ALA A C 1
ATOM 984 O O . ALA A 1 120 ? -10.281 -15.43 5.395 1 93.62 120 ALA A O 1
ATOM 985 N N . SER A 1 121 ? -12.164 -14.609 4.641 1 92.5 121 SER A N 1
ATOM 986 C CA . SER A 1 121 ? -12.969 -15.75 5.047 1 92.5 121 SER A CA 1
ATOM 987 C C . SER A 1 121 ? -12.586 -17.016 4.273 1 92.5 121 SER A C 1
ATOM 989 O O . SER A 1 121 ? -12.477 -18.094 4.852 1 92.5 121 SER A O 1
ATOM 991 N N . LEU A 1 122 ? -12.328 -16.859 3.057 1 92.25 122 LEU A N 1
ATOM 992 C CA . LEU A 1 122 ? -12.023 -17.984 2.188 1 92.25 122 LEU A CA 1
ATOM 993 C C . LEU A 1 122 ? -10.695 -18.625 2.584 1 92.25 122 LEU A C 1
ATOM 995 O O . LEU A 1 122 ? -10.555 -19.859 2.535 1 92.25 122 LEU A O 1
ATOM 999 N N . PHE A 1 123 ? -9.781 -17.828 3.047 1 95.56 123 PHE A N 1
ATOM 1000 C CA . PHE A 1 123 ? -8.438 -18.359 3.246 1 95.56 123 PHE A CA 1
ATOM 1001 C C . PHE A 1 123 ? -8.078 -18.391 4.727 1 95.56 123 PHE A C 1
ATOM 1003 O O . PHE A 1 123 ? -6.953 -18.719 5.09 1 95.56 123 PHE A O 1
ATOM 1010 N N . GLY A 1 124 ? -8.938 -17.953 5.578 1 95.06 124 GLY A N 1
ATOM 1011 C CA . GLY A 1 124 ? -8.75 -18.094 7.016 1 95.06 124 GLY A CA 1
ATOM 1012 C C . GLY A 1 124 ? -7.844 -17.031 7.602 1 95.06 124 GLY A C 1
ATOM 1013 O O . GLY A 1 124 ? -7.004 -17.328 8.461 1 95.06 124 GLY A O 1
ATOM 1014 N N . TYR A 1 125 ? -7.957 -15.852 7.113 1 94.5 125 TYR A N 1
ATOM 1015 C CA . TYR A 1 125 ? -7.184 -14.727 7.633 1 94.5 125 TYR A CA 1
ATOM 1016 C C . TYR A 1 125 ? -8.086 -13.727 8.336 1 94.5 125 TYR A C 1
ATOM 1018 O O . TYR A 1 125 ? -9.312 -13.742 8.148 1 94.5 125 TYR A O 1
ATOM 1026 N N . LYS A 1 126 ? -7.406 -12.93 9.172 1 91.69 126 LYS A N 1
ATOM 1027 C CA . LYS A 1 126 ? -8.078 -11.711 9.609 1 91.69 126 LYS A CA 1
ATOM 1028 C C . LYS A 1 126 ? -8.086 -10.656 8.5 1 91.69 126 LYS A C 1
ATOM 1030 O O . LYS A 1 126 ? -7.133 -10.555 7.727 1 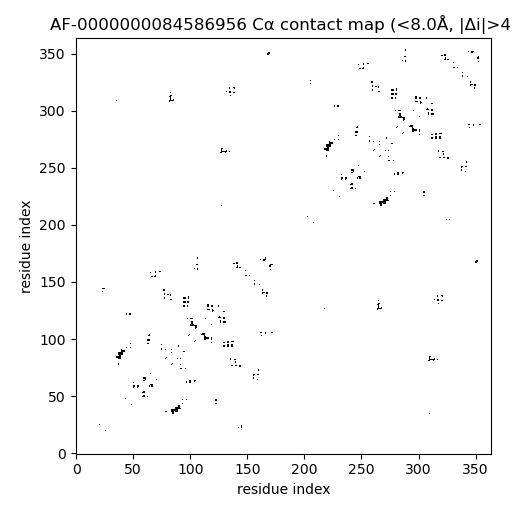91.69 126 LYS A O 1
ATOM 1035 N N . GLU A 1 127 ? -9.117 -9.906 8.477 1 92.56 127 GLU A N 1
ATOM 1036 C CA . GLU A 1 127 ? -9.234 -8.867 7.453 1 92.56 127 GLU A CA 1
ATOM 1037 C C . GLU A 1 127 ? -8.062 -7.891 7.52 1 92.56 127 GLU A C 1
ATOM 1039 O O . GLU A 1 127 ? -7.574 -7.426 6.488 1 92.56 127 GLU A O 1
ATOM 1044 N N . SER A 1 128 ? -7.586 -7.547 8.711 1 92.5 128 SER A N 1
ATOM 1045 C CA . SER A 1 128 ? -6.469 -6.621 8.883 1 92.5 128 SER A CA 1
ATOM 1046 C C . SER A 1 128 ? -5.188 -7.18 8.273 1 92.5 128 SER A C 1
ATOM 1048 O O . SER A 1 128 ? -4.41 -6.441 7.664 1 92.5 128 SER A O 1
ATOM 1050 N N . ASP A 1 129 ? -4.984 -8.477 8.414 1 93.19 129 ASP A N 1
ATOM 1051 C CA . ASP A 1 129 ? -3.812 -9.117 7.824 1 93.19 129 ASP A CA 1
ATOM 1052 C C . ASP A 1 129 ? -3.863 -9.055 6.301 1 93.19 129 ASP A C 1
ATOM 1054 O O . ASP A 1 129 ? -2.869 -8.711 5.656 1 93.19 129 ASP A O 1
ATOM 1058 N N . VAL A 1 130 ? -5.051 -9.32 5.777 1 95.12 130 VAL A N 1
ATOM 1059 C CA . VAL A 1 130 ? -5.215 -9.273 4.328 1 95.12 130 VAL A CA 1
ATOM 1060 C C . VAL A 1 130 ? -4.938 -7.859 3.82 1 95.12 130 VAL A C 1
ATOM 1062 O O . VAL A 1 130 ? -4.227 -7.676 2.83 1 95.12 130 VAL A O 1
ATOM 1065 N N . ALA A 1 131 ? -5.488 -6.895 4.496 1 94 131 ALA A N 1
ATOM 1066 C CA . ALA A 1 131 ? -5.273 -5.504 4.113 1 94 131 ALA A CA 1
ATOM 1067 C C . ALA A 1 131 ? -3.789 -5.156 4.105 1 94 131 ALA A C 1
ATOM 1069 O O . ALA A 1 131 ? -3.295 -4.527 3.168 1 94 131 ALA A O 1
ATOM 1070 N N . ARG A 1 132 ? -3.066 -5.582 5.059 1 94.12 132 ARG A N 1
ATOM 1071 C CA . ARG A 1 132 ? -1.647 -5.262 5.172 1 94.12 132 ARG A CA 1
ATOM 1072 C C . ARG A 1 132 ? -0.839 -5.965 4.086 1 94.12 132 ARG A C 1
ATOM 1074 O O . ARG A 1 132 ? 0.063 -5.371 3.492 1 94.12 132 ARG A O 1
ATOM 1081 N N . TYR A 1 133 ? -1.177 -7.172 3.834 1 95.88 133 TYR A N 1
ATOM 1082 C CA . TYR A 1 133 ? -0.485 -7.902 2.777 1 95.88 133 TYR A CA 1
ATOM 1083 C C . TYR A 1 133 ? -0.731 -7.254 1.419 1 95.88 133 TYR A C 1
ATOM 1085 O O . TYR A 1 133 ? 0.202 -7.074 0.633 1 95.88 133 TYR A O 1
ATOM 1093 N N . CYS A 1 134 ? -1.886 -6.898 1.205 1 95.88 134 CYS A N 1
ATOM 1094 C CA . CYS A 1 134 ? -2.234 -6.266 -0.061 1 95.88 134 CYS A CA 1
ATOM 1095 C C . CYS A 1 134 ? -1.585 -4.891 -0.179 1 95.88 134 CYS A C 1
ATOM 1097 O O . CYS A 1 134 ? -1.139 -4.504 -1.26 1 95.88 134 CYS A O 1
ATOM 1099 N N . ALA A 1 135 ? -1.552 -4.211 0.938 1 95.81 135 ALA A N 1
ATOM 1100 C CA . ALA A 1 135 ? -0.888 -2.91 0.949 1 95.81 135 ALA A CA 1
ATOM 1101 C C . ALA A 1 135 ? 0.575 -3.037 0.535 1 95.81 135 ALA A C 1
ATOM 1103 O O . ALA A 1 135 ? 1.062 -2.264 -0.294 1 95.81 135 ALA A O 1
ATOM 1104 N N . CYS A 1 136 ? 1.235 -3.961 1.047 1 96.31 136 CYS A N 1
ATOM 1105 C CA . CYS A 1 136 ? 2.648 -4.172 0.753 1 96.31 136 CYS A CA 1
ATOM 1106 C C . CYS A 1 136 ? 2.852 -4.543 -0.71 1 96.31 136 CYS A C 1
ATOM 1108 O O . CYS A 1 136 ? 3.705 -3.971 -1.389 1 96.31 136 CYS A O 1
ATOM 1110 N N . VAL A 1 137 ? 2.033 -5.395 -1.175 1 96.81 137 VAL A N 1
ATOM 1111 C CA . VAL A 1 137 ? 2.164 -5.824 -2.562 1 96.81 137 VAL A CA 1
ATOM 1112 C C . VAL A 1 137 ? 1.848 -4.66 -3.496 1 96.81 137 VAL A C 1
ATOM 1114 O O . VAL A 1 137 ? 2.576 -4.41 -4.461 1 96.81 137 VAL A O 1
ATOM 1117 N N . MET A 1 138 ? 0.789 -3.99 -3.201 1 94.94 138 MET A N 1
ATOM 1118 C CA . MET A 1 138 ? 0.414 -2.836 -4.016 1 94.94 138 MET A CA 1
ATOM 1119 C C . MET A 1 138 ? 1.549 -1.82 -4.074 1 94.94 138 MET A C 1
ATOM 1121 O O . MET A 1 138 ? 1.861 -1.293 -5.141 1 94.94 138 MET A O 1
ATOM 1125 N N . TYR A 1 139 ? 2.115 -1.569 -3.018 1 94 139 TYR A N 1
ATOM 1126 C CA . TYR A 1 139 ? 3.217 -0.622 -2.896 1 94 139 TYR A CA 1
ATOM 1127 C C . TYR A 1 139 ? 4.406 -1.061 -3.74 1 94 139 TYR A C 1
ATOM 1129 O O . TYR A 1 139 ? 4.992 -0.252 -4.465 1 94 139 TYR A O 1
ATOM 1137 N N . ALA A 1 140 ? 4.75 -2.256 -3.682 1 94.5 140 ALA A N 1
ATOM 1138 C CA . ALA A 1 140 ? 5.867 -2.801 -4.445 1 94.5 140 ALA A CA 1
ATOM 1139 C C . ALA A 1 140 ? 5.598 -2.727 -5.945 1 94.5 140 ALA A C 1
ATOM 1141 O O . ALA A 1 140 ? 6.488 -2.396 -6.73 1 94.5 140 ALA A O 1
ATOM 1142 N N . LEU A 1 141 ? 4.375 -3.008 -6.344 1 92.5 141 LEU A N 1
ATOM 1143 C CA . LEU A 1 141 ? 4.004 -2.975 -7.754 1 92.5 141 LEU A CA 1
ATOM 1144 C C . LEU A 1 141 ? 4.105 -1.559 -8.312 1 92.5 141 LEU A C 1
ATOM 1146 O O . LEU A 1 141 ? 4.574 -1.362 -9.438 1 92.5 141 LEU A O 1
ATOM 1150 N N . ARG A 1 142 ? 3.699 -0.685 -7.535 1 88.06 142 ARG A N 1
ATOM 1151 C CA . ARG A 1 142 ? 3.715 0.714 -7.949 1 88.06 142 ARG A CA 1
ATOM 1152 C C . ARG A 1 142 ? 5.141 1.203 -8.172 1 88.06 142 ARG A C 1
ATOM 1154 O O . ARG A 1 142 ? 5.371 2.113 -8.977 1 88.06 142 ARG A O 1
ATOM 1161 N N . ARG A 1 143 ? 5.992 0.622 -7.586 1 87 143 ARG A N 1
ATOM 1162 C CA . ARG A 1 143 ? 7.367 1.113 -7.609 1 87 143 ARG A CA 1
ATOM 1163 C C . ARG A 1 143 ? 8.195 0.387 -8.664 1 87 143 ARG A C 1
ATOM 1165 O O . ARG A 1 143 ? 9.375 0.684 -8.852 1 87 143 ARG A O 1
ATOM 1172 N N . LEU A 1 144 ? 7.516 -0.5 -9.336 1 85.25 144 LEU A N 1
ATOM 1173 C CA . LEU A 1 144 ? 8.227 -1.184 -10.414 1 85.25 144 LEU A CA 1
ATOM 1174 C C . LEU A 1 144 ? 8.469 -0.244 -11.586 1 85.25 144 LEU A C 1
ATOM 1176 O O . LEU A 1 144 ? 7.551 0.453 -12.031 1 85.25 144 LEU A O 1
ATOM 1180 N N . PRO A 1 145 ? 9.75 -0.261 -12.023 1 77.31 145 PRO A N 1
ATOM 1181 C CA . PRO A 1 145 ? 10 0.552 -13.211 1 77.31 145 PRO A CA 1
ATOM 1182 C C . PRO A 1 145 ? 9.328 -0.017 -14.461 1 77.31 145 PRO A C 1
ATOM 1184 O O . PRO A 1 145 ? 9.078 -1.222 -14.539 1 77.31 145 PRO A O 1
ATOM 1187 N N . SER A 1 146 ? 9.031 0.835 -15.461 1 68.69 146 SER A N 1
ATOM 1188 C CA . SER A 1 146 ? 8.297 0.435 -16.656 1 68.69 146 SER A CA 1
ATOM 1189 C C . SER A 1 146 ? 9.148 -0.454 -17.562 1 68.69 146 SER A C 1
ATOM 1191 O O . SER A 1 146 ? 8.617 -1.304 -18.281 1 68.69 146 SER A O 1
ATOM 1193 N N . HIS A 1 147 ? 10.383 -0.332 -17.5 1 71.81 147 HIS A N 1
ATOM 1194 C CA . HIS A 1 147 ? 11.227 -1.023 -18.469 1 71.81 147 HIS A CA 1
ATOM 1195 C C . HIS A 1 147 ? 11.445 -2.479 -18.078 1 71.81 147 HIS A C 1
ATOM 1197 O O . HIS A 1 147 ? 11.906 -3.285 -18.875 1 71.81 147 HIS A O 1
ATOM 1203 N N . TRP A 1 148 ? 11.078 -2.928 -16.938 1 68.94 148 TRP A N 1
ATOM 1204 C CA . TRP A 1 148 ? 11.312 -4.273 -16.422 1 68.94 148 TRP A CA 1
ATOM 1205 C C . TRP A 1 148 ? 10.516 -5.305 -17.219 1 68.94 148 TRP A C 1
ATOM 1207 O O . TRP A 1 148 ? 10.812 -6.5 -17.156 1 68.94 148 TRP A O 1
ATOM 1217 N N . LEU A 1 149 ? 9.57 -4.883 -17.953 1 73.94 149 LEU A N 1
ATOM 1218 C CA . LEU A 1 149 ? 8.648 -5.809 -18.594 1 73.94 149 LEU A CA 1
ATOM 1219 C C . LEU A 1 149 ? 9.156 -6.211 -19.984 1 73.94 149 LEU A C 1
ATOM 1221 O O . LEU A 1 149 ? 8.602 -7.121 -20.609 1 73.94 149 LEU A O 1
ATOM 1225 N N . ASP A 1 150 ? 10.266 -5.727 -20.469 1 74.69 150 ASP A N 1
ATOM 1226 C CA . ASP A 1 150 ? 10.625 -5.852 -21.875 1 74.69 150 ASP A CA 1
ATOM 1227 C C . ASP A 1 150 ? 11.055 -7.277 -22.219 1 74.69 150 ASP A C 1
ATOM 1229 O O . ASP A 1 150 ? 10.852 -7.746 -23.328 1 74.69 150 ASP A O 1
ATOM 1233 N N . GLU A 1 151 ? 11.477 -8.008 -21.297 1 75.38 151 GLU A N 1
ATOM 1234 C CA . GLU A 1 151 ? 12.023 -9.328 -21.578 1 75.38 151 GLU A CA 1
ATOM 1235 C C . GLU A 1 151 ? 10.969 -10.414 -21.406 1 75.38 151 GLU A C 1
ATOM 1237 O O . GLU A 1 151 ? 11.227 -11.586 -21.703 1 75.38 151 GLU A O 1
ATOM 1242 N N . LEU A 1 152 ? 9.758 -10.047 -21.297 1 81.88 152 LEU A N 1
ATOM 1243 C CA . LEU A 1 152 ? 8.727 -11.039 -21 1 81.88 152 LEU A CA 1
ATOM 1244 C C . LEU A 1 152 ? 7.992 -11.461 -22.266 1 81.88 152 LEU A C 1
ATOM 1246 O O . LEU A 1 152 ? 7.984 -10.734 -23.25 1 81.88 152 LEU A O 1
ATOM 1250 N N . ASP A 1 153 ? 7.547 -12.797 -22.234 1 86.88 153 ASP A N 1
ATOM 1251 C CA . ASP A 1 153 ? 6.605 -13.227 -23.266 1 86.88 153 ASP A CA 1
ATOM 1252 C C . ASP A 1 153 ? 5.418 -12.273 -23.359 1 86.88 153 ASP A C 1
ATOM 1254 O O . ASP A 1 153 ? 4.941 -11.758 -22.344 1 86.88 153 ASP A O 1
ATOM 1258 N N . PRO A 1 154 ? 4.957 -12.109 -24.609 1 85.31 154 PRO A N 1
ATOM 1259 C CA . PRO A 1 154 ? 3.898 -11.125 -24.828 1 85.31 154 PRO A CA 1
ATOM 1260 C C . PRO A 1 154 ? 2.67 -11.375 -23.953 1 85.31 154 PRO A C 1
ATOM 1262 O O . PRO A 1 154 ? 2.059 -10.43 -23.453 1 85.31 154 PRO A O 1
ATOM 1265 N N . ASN A 1 155 ? 2.287 -12.625 -23.859 1 83.94 155 ASN A N 1
ATOM 1266 C CA . ASN A 1 155 ? 1.113 -12.93 -23.047 1 83.94 155 ASN A CA 1
ATOM 1267 C C . ASN A 1 155 ? 1.363 -12.633 -21.578 1 83.94 155 ASN A C 1
ATOM 1269 O O . ASN A 1 155 ? 0.514 -12.047 -20.891 1 83.94 155 ASN A O 1
ATOM 1273 N N . GLU A 1 156 ? 2.473 -12.977 -21.141 1 85.25 156 GLU A N 1
ATOM 1274 C CA . GLU A 1 156 ? 2.857 -12.703 -19.75 1 85.25 156 GLU A CA 1
ATOM 1275 C C . GLU A 1 156 ? 2.996 -11.203 -19.5 1 85.25 156 GLU A C 1
ATOM 1277 O O . GLU A 1 156 ? 2.582 -10.703 -18.453 1 85.25 156 GLU A O 1
ATOM 1282 N N . LYS A 1 157 ? 3.506 -10.633 -20.469 1 88.38 157 LYS A N 1
ATOM 1283 C CA . LYS A 1 157 ? 3.688 -9.188 -20.391 1 88.38 157 LYS A CA 1
ATOM 1284 C C . LYS A 1 157 ? 2.35 -8.469 -20.234 1 88.38 157 LYS A C 1
ATOM 1286 O O . LYS A 1 157 ? 2.219 -7.566 -19.406 1 88.38 157 LYS A O 1
ATOM 1291 N N . ARG A 1 158 ? 1.463 -8.875 -20.969 1 86.56 158 ARG A N 1
ATOM 1292 C CA . ARG A 1 158 ? 0.144 -8.25 -20.922 1 86.56 158 ARG A CA 1
ATOM 1293 C C . ARG A 1 158 ? -0.51 -8.461 -19.562 1 86.56 158 ARG A C 1
ATOM 1295 O O . ARG A 1 158 ? -1.06 -7.523 -18.984 1 86.56 158 ARG A O 1
ATOM 1302 N N . ALA A 1 159 ? -0.441 -9.633 -19.062 1 86.38 159 ALA A N 1
ATOM 1303 C CA . ALA A 1 159 ? -1.059 -9.961 -17.781 1 86.38 159 ALA A CA 1
ATOM 1304 C C . ALA A 1 159 ? -0.418 -9.164 -16.641 1 86.38 159 ALA A C 1
ATOM 1306 O O . ALA A 1 159 ? -1.119 -8.609 -15.797 1 86.38 159 ALA A O 1
ATOM 1307 N N . ILE A 1 160 ? 0.849 -9.055 -16.656 1 89.31 160 ILE A N 1
ATOM 1308 C CA . ILE A 1 160 ? 1.59 -8.375 -15.594 1 89.31 160 ILE A CA 1
ATOM 1309 C C . ILE A 1 160 ? 1.374 -6.871 -15.695 1 89.31 160 ILE A C 1
ATOM 1311 O O . ILE A 1 160 ? 1.161 -6.195 -14.688 1 89.31 160 ILE A O 1
ATOM 1315 N N . LYS A 1 161 ? 1.373 -6.406 -16.891 1 88.38 161 LYS A N 1
ATOM 1316 C CA . LYS A 1 161 ? 1.149 -4.977 -17.094 1 88.38 161 LYS A CA 1
ATOM 1317 C C . LYS A 1 161 ? -0.221 -4.555 -16.562 1 88.38 161 LYS A C 1
ATOM 1319 O O . LYS A 1 161 ? -0.367 -3.473 -15.992 1 88.38 161 LYS A O 1
ATOM 1324 N N . LYS A 1 162 ? -1.123 -5.355 -16.797 1 87.31 162 LYS A N 1
ATOM 1325 C CA . LYS A 1 162 ? -2.471 -5.059 -16.312 1 87.31 162 LYS A CA 1
ATOM 1326 C C . LYS A 1 162 ? -2.5 -4.914 -14.797 1 87.31 162 LYS A C 1
ATOM 1328 O O . LYS A 1 162 ? -3.104 -3.977 -14.273 1 87.31 162 LYS A O 1
ATOM 1333 N N . VAL A 1 163 ? -1.833 -5.777 -14.141 1 89.06 163 VAL A N 1
ATOM 1334 C CA . VAL A 1 163 ? -1.808 -5.773 -12.68 1 89.06 163 VAL A CA 1
ATOM 1335 C C . VAL A 1 163 ? -1.04 -4.555 -12.18 1 89.06 163 VAL A C 1
ATOM 1337 O O . VAL A 1 163 ? -1.493 -3.861 -11.266 1 89.06 163 VAL A O 1
ATOM 1340 N N . VAL A 1 164 ? 0.048 -4.281 -12.766 1 88.81 164 VAL A N 1
ATOM 1341 C CA . VAL A 1 164 ? 0.897 -3.168 -12.359 1 88.81 164 VAL A CA 1
ATOM 1342 C C . VAL A 1 164 ? 0.175 -1.847 -12.617 1 88.81 164 VAL A C 1
ATOM 1344 O O . VAL A 1 164 ? 0.186 -0.952 -11.766 1 88.81 164 VAL A O 1
ATOM 1347 N N . ASN A 1 165 ? -0.481 -1.753 -13.742 1 85.12 165 ASN A N 1
ATOM 1348 C CA . ASN A 1 165 ? -1.229 -0.542 -14.062 1 85.12 165 ASN A CA 1
ATOM 1349 C C . ASN A 1 165 ? -2.396 -0.333 -13.109 1 85.12 165 ASN A C 1
ATOM 1351 O O . ASN A 1 165 ? -2.717 0.802 -12.75 1 85.12 165 ASN A O 1
ATOM 1355 N N . GLY A 1 166 ? -3.014 -1.382 -12.789 1 84.75 166 GLY A N 1
ATOM 1356 C CA . GLY A 1 166 ? -4.055 -1.298 -11.773 1 84.75 166 GLY A CA 1
ATOM 1357 C C . GLY A 1 166 ? -3.562 -0.745 -10.453 1 84.75 166 GLY A C 1
ATOM 1358 O O . GLY A 1 166 ? -4.227 0.092 -9.836 1 84.75 166 GLY A O 1
ATOM 1359 N N . ALA A 1 167 ? -2.404 -1.204 -10.078 1 88.25 167 ALA A N 1
ATOM 1360 C CA . ALA A 1 167 ? -1.81 -0.723 -8.828 1 88.25 167 ALA A CA 1
ATOM 1361 C C . ALA A 1 167 ? -1.429 0.751 -8.938 1 88.25 167 ALA A C 1
ATOM 1363 O O . ALA A 1 167 ? -1.536 1.498 -7.965 1 88.25 167 ALA A O 1
ATOM 1364 N N . LYS A 1 168 ? -1.008 1.174 -10.148 1 83.12 168 LYS A N 1
ATOM 1365 C CA . LYS A 1 168 ? -0.588 2.555 -10.375 1 83.12 168 LYS A CA 1
ATOM 1366 C C . LYS A 1 168 ? -1.791 3.463 -10.609 1 83.12 168 LYS A C 1
ATOM 1368 O O . LYS A 1 168 ? -1.678 4.688 -10.523 1 83.12 168 LYS A O 1
ATOM 1373 N N . GLY A 1 169 ? -2.926 2.875 -10.914 1 75.06 169 GLY A N 1
ATOM 1374 C CA . GLY A 1 169 ? -4.113 3.66 -11.211 1 75.06 169 GLY A CA 1
ATOM 1375 C C . GLY A 1 169 ? -4.172 4.137 -12.648 1 75.06 169 GLY A C 1
ATOM 1376 O O . GLY A 1 169 ? -4.918 5.059 -12.977 1 75.06 169 GLY A O 1
ATOM 1377 N N . THR A 1 170 ? -3.328 3.92 -13.617 1 63.22 170 THR A N 1
ATOM 1378 C CA . THR A 1 170 ? -3.264 4.398 -14.992 1 63.22 170 THR A CA 1
ATOM 1379 C C . THR A 1 170 ? -4.078 3.496 -15.922 1 63.22 170 THR A C 1
ATOM 1381 O O . THR A 1 170 ? -4.312 3.836 -17.078 1 63.22 170 THR A O 1
ATOM 1384 N N . GLY A 1 171 ? -4.504 2.396 -15.727 1 47.38 171 GLY A N 1
ATOM 1385 C CA . GLY A 1 171 ? -5.059 1.438 -16.672 1 47.38 171 GLY A CA 1
ATOM 1386 C C . GLY A 1 171 ? -6.43 1.837 -17.188 1 47.38 171 GLY A C 1
ATOM 1387 O O . GLY A 1 171 ? -6.746 1.607 -18.359 1 47.38 171 GLY A O 1
ATOM 1388 N N . SER A 1 172 ? -7.547 1.649 -16.453 1 40.19 172 SER A N 1
ATOM 1389 C CA . SER A 1 172 ? -8.773 1.62 -17.234 1 40.19 172 SER A CA 1
ATOM 1390 C C . SER A 1 172 ? -8.977 2.926 -18 1 40.19 172 SER A C 1
ATOM 1392 O O . SER A 1 172 ? -9.062 3.998 -17.391 1 40.19 172 SER A O 1
ATOM 1394 N N . GLY A 1 173 ? -8.32 3.104 -19.078 1 35.81 173 GLY A N 1
ATOM 1395 C CA . GLY A 1 173 ? -9.031 3.832 -20.125 1 35.81 173 GLY A CA 1
ATOM 1396 C C . GLY A 1 173 ? -10.539 3.709 -20.016 1 35.81 173 GLY A C 1
ATOM 1397 O O . GLY A 1 173 ? -11.094 2.637 -20.25 1 35.81 173 GLY A O 1
ATOM 1398 N N . THR A 1 174 ? -11.219 4.055 -19.078 1 32 174 THR A N 1
ATOM 1399 C CA . THR A 1 174 ? -12.625 4.199 -19.406 1 32 174 THR A CA 1
ATOM 1400 C C . THR A 1 174 ? -12.797 4.637 -20.859 1 32 174 THR A C 1
ATOM 1402 O O . THR A 1 174 ? -12.227 5.645 -21.281 1 32 174 THR A O 1
ATOM 1405 N N . ALA A 1 175 ? -13.047 3.797 -21.875 1 30.73 175 ALA A N 1
ATOM 1406 C CA . ALA A 1 175 ? -13.641 4.281 -23.125 1 30.73 175 ALA A CA 1
ATOM 1407 C C . ALA A 1 175 ? -14.492 5.52 -22.875 1 30.73 175 ALA A C 1
ATOM 1409 O O . ALA A 1 175 ? -15.156 5.633 -21.828 1 30.73 175 ALA A O 1
ATOM 1410 N N . PRO A 1 176 ? -14.211 6.684 -23.516 1 27.75 176 PRO A N 1
ATOM 1411 C CA . PRO A 1 176 ? -15.273 7.688 -23.453 1 27.75 176 PRO A CA 1
ATOM 1412 C C . PRO A 1 176 ? -16.672 7.066 -23.422 1 27.75 176 PRO A C 1
ATOM 1414 O O . PRO A 1 176 ? -16.906 6.031 -24.062 1 27.75 176 PRO A O 1
ATOM 1417 N N . ALA A 1 177 ? -17.422 7.254 -22.484 1 28.2 177 ALA A N 1
ATOM 1418 C CA . ALA A 1 177 ? -18.828 6.953 -22.75 1 28.2 177 ALA A CA 1
ATOM 1419 C C . ALA A 1 177 ? -19.172 7.191 -24.203 1 28.2 177 ALA A C 1
ATOM 1421 O O . ALA A 1 177 ? -18.922 8.273 -24.75 1 28.2 177 ALA A O 1
ATOM 1422 N N . LYS A 1 178 ? -19.188 6.266 -25 1 25.92 178 LYS A N 1
ATOM 1423 C CA . LYS A 1 178 ? -19.844 6.551 -26.266 1 25.92 178 LYS A CA 1
ATOM 1424 C C . LYS A 1 178 ? -21.031 7.477 -26.062 1 25.92 178 LYS A C 1
ATOM 1426 O O . LYS A 1 178 ? -21.938 7.184 -25.281 1 25.92 178 LYS A O 1
ATOM 1431 N N . LYS A 1 179 ? -20.984 8.719 -26.297 1 24.08 179 LYS A N 1
ATOM 1432 C CA . LYS A 1 179 ? -22.188 9.484 -26.562 1 24.08 179 LYS A CA 1
ATOM 1433 C C . LYS A 1 179 ? -23.203 8.664 -27.359 1 24.08 179 LYS A C 1
ATOM 1435 O O . LYS A 1 179 ? -22.891 8.141 -28.422 1 24.08 179 LYS A O 1
ATOM 1440 N N . ALA A 1 180 ? -24.172 8.07 -26.766 1 23.08 180 ALA A N 1
ATOM 1441 C CA . ALA A 1 180 ? -25.328 7.66 -27.562 1 23.08 180 ALA A CA 1
ATOM 1442 C C . ALA A 1 180 ? -25.531 8.594 -28.75 1 23.08 180 ALA A C 1
ATOM 1444 O O . ALA A 1 180 ? -25.625 9.805 -28.578 1 23.08 180 ALA A O 1
ATOM 1445 N N . ARG A 1 181 ? -25.016 8.328 -29.797 1 21.31 181 ARG A N 1
ATOM 1446 C CA . ARG A 1 181 ? -25.562 8.977 -30.984 1 21.31 181 ARG A CA 1
ATOM 1447 C C . ARG A 1 181 ? -27.062 9.219 -30.844 1 21.31 181 ARG A C 1
ATOM 1449 O O . ARG A 1 181 ? -27.828 8.273 -30.641 1 21.31 181 ARG A O 1
ATOM 1456 N N . ARG A 1 182 ? -27.484 10.406 -30.359 1 20.33 182 ARG A N 1
ATOM 1457 C CA . ARG A 1 182 ? -28.781 10.805 -30.859 1 20.33 182 ARG A CA 1
ATOM 1458 C C . ARG A 1 182 ? -28.812 10.766 -32.375 1 20.33 182 ARG A C 1
ATOM 1460 O O . ARG A 1 182 ? -27.844 11.156 -33.031 1 20.33 182 ARG A O 1
ATOM 1467 N N . MET B 1 1 ? -58.844 19.797 -43.719 1 29.45 1 MET B N 1
ATOM 1468 C CA . MET B 1 1 ? -58.281 18.531 -43.312 1 29.45 1 MET B CA 1
ATOM 1469 C C . MET B 1 1 ? -57.062 18.734 -42.406 1 29.45 1 MET B C 1
ATOM 1471 O O . MET B 1 1 ? -56.094 19.422 -42.812 1 29.45 1 MET B O 1
ATOM 1475 N N . PRO B 1 2 ? -57.188 18.766 -41.062 1 33.88 2 PRO B N 1
ATOM 1476 C CA . PRO B 1 2 ? -56.25 19.234 -40.031 1 33.88 2 PRO B CA 1
ATOM 1477 C C . PRO B 1 2 ? -55 18.391 -39.969 1 33.88 2 PRO B C 1
ATOM 1479 O O . PRO B 1 2 ? -55 17.203 -40.312 1 33.88 2 PRO B O 1
ATOM 1482 N N . ASN B 1 3 ? -53.844 18.953 -40.281 1 33.28 3 ASN B N 1
ATOM 1483 C CA . ASN B 1 3 ? -52.469 18.469 -40.281 1 33.28 3 ASN B CA 1
ATOM 1484 C C . ASN B 1 3 ? -52.094 17.859 -38.906 1 33.28 3 ASN B C 1
ATOM 1486 O O . ASN B 1 3 ? -52.094 18.562 -37.906 1 33.28 3 ASN B O 1
ATOM 1490 N N . GLN B 1 4 ? -52.406 16.609 -38.719 1 26.88 4 GLN B N 1
ATOM 1491 C CA . GLN B 1 4 ? -52.094 15.836 -37.531 1 26.88 4 GLN B CA 1
ATOM 1492 C C . GLN B 1 4 ? -50.625 15.914 -37.188 1 26.88 4 GLN B C 1
ATOM 1494 O O . GLN B 1 4 ? -49.781 15.469 -38 1 26.88 4 GLN B O 1
ATOM 1499 N N . ALA B 1 5 ? -50.25 17 -36.625 1 32.75 5 ALA B N 1
ATOM 1500 C CA . ALA B 1 5 ? -48.906 17.203 -36.062 1 32.75 5 ALA B CA 1
ATOM 1501 C C . ALA B 1 5 ? -48.438 15.977 -35.281 1 32.75 5 ALA B C 1
ATOM 1503 O O . ALA B 1 5 ? -49.125 15.547 -34.344 1 32.75 5 ALA B O 1
ATOM 1504 N N . GLU B 1 6 ? -47.938 14.938 -35.969 1 29.22 6 GLU B N 1
ATOM 1505 C CA . GLU B 1 6 ? -47.344 13.75 -35.375 1 29.22 6 GLU B CA 1
ATOM 1506 C C . GLU B 1 6 ? -46.344 14.117 -34.281 1 29.22 6 GLU B C 1
ATOM 1508 O O . GLU B 1 6 ? -45.406 14.898 -34.5 1 29.22 6 GLU B O 1
ATOM 1513 N N . SER B 1 7 ? -46.812 14.25 -33.094 1 28.55 7 SER B N 1
ATOM 1514 C CA . SER B 1 7 ? -46.062 14.461 -31.844 1 28.55 7 SER B CA 1
ATOM 1515 C C . SER B 1 7 ? -44.875 13.492 -31.734 1 28.55 7 SER B C 1
ATOM 1517 O O . SER B 1 7 ? -45.062 12.273 -31.734 1 28.55 7 SER B O 1
ATOM 1519 N N . SER B 1 8 ? -43.844 13.719 -32.469 1 29.78 8 SER B N 1
ATOM 1520 C CA . SER B 1 8 ? -42.594 12.969 -32.375 1 29.78 8 SER B CA 1
ATOM 1521 C C . SER B 1 8 ? -42.156 12.82 -30.906 1 29.78 8 SER B C 1
ATOM 1523 O O . SER B 1 8 ? -42.031 13.82 -30.188 1 29.78 8 SER B O 1
ATOM 1525 N N . SER B 1 9 ? -42.688 11.844 -30.266 1 27.19 9 SER B N 1
ATOM 1526 C CA . SER B 1 9 ? -42.312 11.438 -28.922 1 27.19 9 SER B CA 1
ATOM 1527 C C . SER B 1 9 ? -40.781 11.391 -28.766 1 27.19 9 SER B C 1
ATOM 1529 O O . SER B 1 9 ? -40.094 10.727 -29.562 1 27.19 9 SER B O 1
ATOM 1531 N N . ALA B 1 10 ? -40.219 12.516 -28.469 1 29.52 10 ALA B N 1
ATOM 1532 C CA . ALA B 1 10 ? -38.812 12.656 -28.141 1 29.52 10 ALA B CA 1
ATOM 1533 C C . ALA B 1 10 ? -38.344 11.523 -27.234 1 29.52 10 ALA B C 1
ATOM 1535 O O . ALA B 1 10 ? -39.031 11.125 -26.312 1 29.52 10 ALA B O 1
ATOM 1536 N N . PRO B 1 11 ? -37.562 10.562 -27.828 1 29.36 11 PRO B N 1
ATOM 1537 C CA . PRO B 1 11 ? -37.094 9.43 -27.047 1 29.36 11 PRO B CA 1
ATOM 1538 C C . PRO B 1 11 ? -36.5 9.867 -25.688 1 29.36 11 PRO B C 1
ATOM 1540 O O . PRO B 1 11 ? -36.031 10.992 -25.547 1 29.36 11 PRO B O 1
ATOM 1543 N N . SER B 1 12 ? -37.25 9.469 -24.625 1 26.5 12 SER B N 1
ATOM 1544 C CA . SER B 1 12 ? -36.844 9.664 -23.234 1 26.5 12 SER B CA 1
ATOM 1545 C C . SER B 1 12 ? -35.375 9.344 -23.031 1 26.5 12 SER B C 1
ATOM 1547 O O . SER B 1 12 ? -34.906 8.258 -23.406 1 26.5 12 SER B O 1
ATOM 1549 N N . ARG B 1 13 ? -34.562 10.328 -23.219 1 23.89 13 ARG B N 1
ATOM 1550 C CA . ARG B 1 13 ? -33.094 10.383 -23.156 1 23.89 13 ARG B CA 1
ATOM 1551 C C . ARG B 1 13 ? -32.562 9.555 -22 1 23.89 13 ARG B C 1
ATOM 1553 O O . ARG B 1 13 ? -31.562 8.867 -22.125 1 23.89 13 ARG B O 1
ATOM 1560 N N . GLY B 1 14 ? -32.875 9.977 -20.844 1 22.53 14 GLY B N 1
ATOM 1561 C CA . GLY B 1 14 ? -31.844 9.938 -19.828 1 22.53 14 GLY B CA 1
ATOM 1562 C C . GLY B 1 14 ? -31.594 8.539 -19.281 1 22.53 14 GLY B C 1
ATOM 1563 O O . GLY B 1 14 ? -32.312 8.07 -18.391 1 22.53 14 GLY B O 1
ATOM 1564 N N . GLN B 1 15 ? -31.625 7.527 -20.078 1 23.66 15 GLN B N 1
ATOM 1565 C CA . GLN B 1 15 ? -31.422 6.301 -19.312 1 23.66 15 GLN B CA 1
ATOM 1566 C C . GLN B 1 15 ? -30.25 6.445 -18.344 1 23.66 15 GLN B C 1
ATOM 1568 O O . GLN B 1 15 ? -29.125 6.742 -18.75 1 23.66 15 GLN B O 1
ATOM 1573 N N . LYS B 1 16 ? -30.578 6.781 -17.125 1 26.2 16 LYS B N 1
ATOM 1574 C CA . LYS B 1 16 ? -29.625 6.816 -16.016 1 26.2 16 LYS B CA 1
ATOM 1575 C C . LYS B 1 16 ? -28.688 5.613 -16.062 1 26.2 16 LYS B C 1
ATOM 1577 O O . LYS B 1 16 ? -29.141 4.469 -16.094 1 26.2 16 LYS B O 1
ATOM 1582 N N . ARG B 1 17 ? -27.719 5.645 -16.781 1 27.5 17 ARG B N 1
ATOM 1583 C CA . ARG B 1 17 ? -26.688 4.625 -16.656 1 27.5 17 ARG B CA 1
ATOM 1584 C C . ARG B 1 17 ? -26.547 4.168 -15.203 1 27.5 17 ARG B C 1
ATOM 1586 O O . ARG B 1 17 ? -26.438 4.992 -14.289 1 27.5 17 ARG B O 1
ATOM 1593 N N . ARG B 1 18 ? -27.203 3.096 -14.828 1 28.58 18 ARG B N 1
ATOM 1594 C CA . ARG B 1 18 ? -26.984 2.465 -13.531 1 28.58 18 ARG B CA 1
ATOM 1595 C C . ARG B 1 18 ? -25.516 2.584 -13.109 1 28.58 18 ARG B C 1
ATOM 1597 O O . ARG B 1 18 ? -24.609 2.184 -13.844 1 28.58 18 ARG B O 1
ATOM 1604 N N . ARG B 1 19 ? -25.188 3.75 -12.578 1 27.17 19 ARG B N 1
ATOM 1605 C CA . ARG B 1 19 ? -23.922 3.855 -11.867 1 27.17 19 ARG B CA 1
ATOM 1606 C C . ARG B 1 19 ? -23.594 2.557 -11.141 1 27.17 19 ARG B C 1
ATOM 1608 O O . ARG B 1 19 ? -24.422 2.033 -10.391 1 27.17 19 ARG B O 1
ATOM 1615 N N . ASN B 1 20 ? -23.031 1.674 -11.758 1 26.47 20 ASN B N 1
ATOM 1616 C CA . ASN B 1 20 ? -22.578 0.486 -11.047 1 26.47 20 ASN B CA 1
ATOM 1617 C C . ASN B 1 20 ? -22.234 0.799 -9.594 1 26.47 20 ASN B C 1
ATOM 1619 O O . ASN B 1 20 ? -21.594 1.815 -9.305 1 26.47 20 ASN B O 1
ATOM 1623 N N . PRO B 1 21 ? -23.188 0.372 -8.633 1 27.66 21 PRO B N 1
ATOM 1624 C CA . PRO B 1 21 ? -22.891 0.686 -7.234 1 27.66 21 PRO B CA 1
ATOM 1625 C C . PRO B 1 21 ? -21.391 0.784 -6.961 1 27.66 21 PRO B C 1
ATOM 1627 O O . PRO B 1 21 ? -20.594 0.137 -7.645 1 27.66 21 PRO B O 1
ATOM 1630 N N . ASP B 1 22 ? -20.969 1.874 -6.699 1 28.67 22 ASP B N 1
ATOM 1631 C CA . ASP B 1 22 ? -19.609 2.068 -6.176 1 28.67 22 ASP B CA 1
ATOM 1632 C C . ASP B 1 22 ? -19.156 0.844 -5.391 1 28.67 22 ASP B C 1
ATOM 1634 O O . ASP B 1 22 ? -19.812 0.427 -4.434 1 28.67 22 ASP B O 1
ATOM 1638 N N . PRO B 1 23 ? -18.641 -0.147 -6.012 1 30.92 23 PRO B N 1
ATOM 1639 C CA . PRO B 1 23 ? -18.297 -1.346 -5.246 1 30.92 23 PRO B CA 1
ATOM 1640 C C . PRO B 1 23 ? -17.859 -1.025 -3.818 1 30.92 23 PRO B C 1
ATOM 1642 O O . PRO B 1 23 ? -17.812 -1.917 -2.967 1 30.92 23 PRO B O 1
ATOM 1645 N N . TYR B 1 24 ? -17.234 0.142 -3.65 1 30.73 24 TYR B N 1
ATOM 1646 C CA . TYR B 1 24 ? -16.922 0.549 -2.287 1 30.73 24 TYR B CA 1
ATOM 1647 C C . TYR B 1 24 ? -18.188 0.916 -1.518 1 30.73 24 TYR B C 1
ATOM 1649 O O . TYR B 1 24 ? -18.156 1.059 -0.293 1 30.73 24 TYR B O 1
ATOM 1657 N N . ASN B 1 25 ? -19.219 1.429 -2.105 1 29.89 25 ASN B N 1
ATOM 1658 C CA . ASN B 1 25 ? -20.391 1.89 -1.369 1 29.89 25 ASN B CA 1
ATOM 1659 C C . ASN B 1 25 ? -21.094 0.74 -0.644 1 29.89 25 ASN B C 1
ATOM 1661 O O . ASN B 1 25 ? -21.797 0.959 0.339 1 29.89 25 ASN B O 1
ATOM 1665 N N . ASP B 1 26 ? -21.375 -0.331 -1.373 1 30.64 26 ASP B N 1
ATOM 1666 C CA . ASP B 1 26 ? -22.219 -1.238 -0.604 1 30.64 26 ASP B CA 1
ATOM 1667 C C . ASP B 1 26 ? -21.531 -1.649 0.7 1 30.64 26 ASP B C 1
ATOM 1669 O O . ASP B 1 26 ? -22.141 -2.318 1.538 1 30.64 26 ASP B O 1
ATOM 1673 N N . PHE B 1 27 ? -20.266 -1.892 0.61 1 30.89 27 PHE B N 1
ATOM 1674 C CA . PHE B 1 27 ? -19.797 -2.332 1.919 1 30.89 27 PHE B CA 1
ATOM 1675 C C . PHE B 1 27 ? -19.766 -1.168 2.902 1 30.89 27 PHE B C 1
ATOM 1677 O O . PHE B 1 27 ? -18.688 -0.633 3.205 1 30.89 27 PHE B O 1
ATOM 1684 N N . GLY B 1 28 ? -20.406 -0.127 2.803 1 31.98 28 GLY B N 1
ATOM 1685 C CA . GLY B 1 28 ? -20.734 0.664 3.979 1 31.98 28 GLY B CA 1
ATOM 1686 C C . GLY B 1 28 ? -20.938 -0.177 5.223 1 31.98 28 GLY B C 1
ATOM 1687 O O . GLY B 1 28 ? -21.406 0.326 6.25 1 31.98 28 GLY B O 1
ATOM 1688 N N . ASP B 1 29 ? -21.609 -1.31 5.035 1 30.56 29 ASP B N 1
ATOM 1689 C CA . ASP B 1 29 ? -22.047 -1.865 6.312 1 30.56 29 ASP B CA 1
ATOM 1690 C C . ASP B 1 29 ? -20.859 -2.035 7.262 1 30.56 29 ASP B C 1
ATOM 1692 O O . ASP B 1 29 ? -19.875 -2.688 6.918 1 30.56 29 ASP B O 1
ATOM 1696 N N . GLY B 1 30 ? -20.469 -1.111 8.164 1 32.5 30 GLY B N 1
ATOM 1697 C CA . GLY B 1 30 ? -19.938 -1.118 9.516 1 32.5 30 GLY B CA 1
ATOM 1698 C C . GLY B 1 30 ? -19.938 -2.496 10.148 1 32.5 30 GLY B C 1
ATOM 1699 O O . GLY B 1 30 ? -19.594 -2.645 11.32 1 32.5 30 GLY B O 1
ATOM 1700 N N . GLU B 1 31 ? -20.859 -3.295 9.734 1 34.25 31 GLU B N 1
ATOM 1701 C CA . GLU B 1 31 ? -21.25 -4.332 10.68 1 34.25 31 GLU B CA 1
ATOM 1702 C C . GLU B 1 31 ? -20.094 -5.281 10.969 1 34.25 31 GLU B C 1
ATOM 1704 O O . GLU B 1 31 ? -19.984 -5.836 12.062 1 34.25 31 GLU B O 1
ATOM 1709 N N . TYR B 1 32 ? -19.547 -6.016 9.859 1 34.22 32 TYR B N 1
ATOM 1710 C CA . TYR B 1 32 ? -18.719 -7.047 10.477 1 34.22 32 TYR B CA 1
ATOM 1711 C C . TYR B 1 32 ? -17.359 -6.492 10.875 1 34.22 32 TYR B C 1
ATOM 1713 O O . TYR B 1 32 ? -16.375 -6.66 10.148 1 34.22 32 TYR B O 1
ATOM 1721 N N . LEU B 1 33 ? -17.203 -5.238 11.219 1 43.19 33 LEU B N 1
ATOM 1722 C CA . LEU B 1 33 ? -15.961 -4.938 11.93 1 43.19 33 LEU B CA 1
ATOM 1723 C C . LEU B 1 33 ? -15.594 -6.07 12.875 1 43.19 33 LEU B C 1
ATOM 1725 O O . LEU B 1 33 ? -16.266 -6.285 13.883 1 43.19 33 LEU B O 1
ATOM 1729 N N . GLY B 1 34 ? -15.281 -7.148 12.383 1 48.56 34 GLY B N 1
ATOM 1730 C CA . GLY B 1 34 ? -14.797 -8.047 13.422 1 48.56 34 GLY B CA 1
ATOM 1731 C C . GLY B 1 34 ? -14.203 -7.312 14.609 1 48.56 34 GLY B C 1
ATOM 1732 O O . GLY B 1 34 ? -14.281 -6.086 14.688 1 48.56 34 GLY B O 1
ATOM 1733 N N . ASP B 1 35 ? -13.891 -7.938 15.711 1 62.22 35 ASP B N 1
ATOM 1734 C CA . ASP B 1 35 ? -13.375 -7.523 17.016 1 62.22 35 ASP B CA 1
ATOM 1735 C C . ASP B 1 35 ? -12.047 -6.789 16.859 1 62.22 35 ASP B C 1
ATOM 1737 O O . ASP B 1 35 ? -11.461 -6.348 17.859 1 62.22 35 ASP B O 1
ATOM 1741 N N . GLU B 1 36 ? -11.781 -6.523 15.484 1 75.81 36 GLU B N 1
ATOM 1742 C CA . GLU B 1 36 ? -10.469 -5.895 15.398 1 75.81 36 GLU B CA 1
ATOM 1743 C C . GLU B 1 36 ? -10.57 -4.379 15.531 1 75.81 36 GLU B C 1
ATOM 1745 O O . GLU B 1 36 ? -11.547 -3.775 15.078 1 75.81 36 GLU B O 1
ATOM 1750 N N . THR B 1 37 ? -9.688 -3.854 16.359 1 80.62 37 THR B N 1
ATOM 1751 C CA . THR B 1 37 ? -9.656 -2.412 16.578 1 80.62 37 THR B CA 1
ATOM 1752 C C . THR B 1 37 ? -8.25 -1.864 16.375 1 80.62 37 THR B C 1
ATOM 1754 O O . THR B 1 37 ? -7.285 -2.631 16.297 1 80.62 37 THR B O 1
ATOM 1757 N N . LEU B 1 38 ? -8.18 -0.614 16.156 1 85.94 38 LEU B N 1
ATOM 1758 C CA . LEU B 1 38 ? -6.887 0.058 16.062 1 85.94 38 LEU B CA 1
ATOM 1759 C C . LEU B 1 38 ? -6.168 0.031 17.406 1 85.94 38 LEU B C 1
ATOM 1761 O O . LEU B 1 38 ? -6.73 0.451 18.422 1 85.94 38 LEU B O 1
ATOM 1765 N N . GLN B 1 39 ? -5.07 -0.612 17.375 1 86.69 39 GLN B N 1
ATOM 1766 C CA . GLN B 1 39 ? -4.188 -0.611 18.531 1 86.69 39 GLN B CA 1
ATOM 1767 C C . GLN B 1 39 ? -2.811 -0.052 18.172 1 86.69 39 GLN B C 1
ATOM 1769 O O . GLN B 1 39 ? -2.131 -0.576 17.297 1 86.69 39 GLN B O 1
ATOM 1774 N N . GLU B 1 40 ? -2.443 1.058 18.891 1 90.5 40 GLU B N 1
ATOM 1775 C CA . GLU B 1 40 ? -1.163 1.7 18.609 1 90.5 40 GLU B CA 1
ATOM 1776 C C . GLU B 1 40 ? -0.17 1.47 19.75 1 90.5 40 GLU B C 1
ATOM 1778 O O . GLU B 1 40 ? -0.561 1.394 20.906 1 90.5 40 GLU B O 1
ATOM 1783 N N . THR B 1 41 ? 1.095 1.398 19.344 1 90.56 41 THR B N 1
ATOM 1784 C CA . THR B 1 41 ? 2.145 1.401 20.359 1 90.56 41 THR B CA 1
ATOM 1785 C C . THR B 1 41 ? 2.311 2.795 20.969 1 90.56 41 THR B C 1
ATOM 1787 O O . THR B 1 41 ? 1.837 3.781 20.391 1 90.56 41 THR B O 1
ATOM 1790 N N . ASN B 1 42 ? 2.943 2.803 22.125 1 88.25 42 ASN B N 1
ATOM 1791 C CA . ASN B 1 42 ? 3.215 4.09 22.75 1 88.25 42 ASN B CA 1
ATOM 1792 C C . ASN B 1 42 ? 4.613 4.598 22.406 1 88.25 42 ASN B C 1
ATOM 1794 O O . ASN B 1 42 ? 5.148 5.461 23.109 1 88.25 42 ASN B O 1
ATOM 1798 N N . GLU B 1 43 ? 5.203 4.07 21.375 1 91.94 43 GLU B N 1
ATOM 1799 C CA . GLU B 1 43 ? 6.535 4.496 20.969 1 91.94 43 GLU B CA 1
ATOM 1800 C C . GLU B 1 43 ? 6.531 5.945 20.484 1 91.94 43 GLU B C 1
ATOM 1802 O O . GLU B 1 43 ? 5.637 6.352 19.734 1 91.94 43 GLU B O 1
ATOM 1807 N N . VAL B 1 44 ? 7.496 6.672 21.047 1 94.62 44 VAL B N 1
ATOM 1808 C CA . VAL B 1 44 ? 7.621 8.07 20.672 1 94.62 44 VAL B CA 1
ATOM 1809 C C . VAL B 1 44 ? 8.867 8.266 19.797 1 94.62 44 VAL B C 1
ATOM 1811 O O . VAL B 1 44 ? 9.961 7.832 20.172 1 94.62 44 VAL B O 1
ATOM 1814 N N . ASN B 1 45 ? 8.656 8.82 18.609 1 96.75 45 ASN B N 1
ATOM 1815 C CA . ASN B 1 45 ? 9.773 9.281 17.781 1 96.75 45 ASN B CA 1
ATOM 1816 C C . ASN B 1 45 ? 10.07 10.758 18.016 1 96.75 45 ASN B C 1
ATOM 1818 O O . ASN B 1 45 ? 9.305 11.625 17.578 1 96.75 45 ASN B O 1
ATOM 1822 N N . LYS B 1 46 ? 11.109 11.023 18.625 1 96.62 46 LYS B N 1
ATOM 1823 C CA . LYS B 1 46 ? 11.414 12.375 19.094 1 96.62 46 LYS B CA 1
ATOM 1824 C C . LYS B 1 46 ? 11.5 13.352 17.938 1 96.62 46 LYS B C 1
ATOM 1826 O O . LYS B 1 46 ? 11.023 14.484 18.031 1 96.62 46 LYS B O 1
ATOM 1831 N N . GLU B 1 47 ? 12.156 12.961 16.891 1 96.56 47 GLU B N 1
ATOM 1832 C CA . GLU B 1 47 ? 12.336 13.844 15.734 1 96.56 47 GLU B CA 1
ATOM 1833 C C . GLU B 1 47 ? 11 14.172 15.078 1 96.56 47 GLU B C 1
ATOM 1835 O O . GLU B 1 47 ? 10.711 15.328 14.773 1 96.56 47 GLU B O 1
ATOM 1840 N N . LEU B 1 48 ? 10.172 13.195 14.93 1 97.25 48 LEU B N 1
ATOM 1841 C CA . LEU B 1 48 ? 8.859 13.422 14.336 1 97.25 48 LEU B CA 1
ATOM 1842 C C . LEU B 1 48 ? 7.98 14.258 15.266 1 97.25 48 LEU B C 1
ATOM 1844 O O . LEU B 1 48 ? 7.234 15.125 14.805 1 97.25 48 LEU B O 1
ATOM 1848 N N . GLU B 1 49 ? 8.094 14.008 16.547 1 97.25 49 GLU B N 1
ATOM 1849 C CA . GLU B 1 49 ? 7.344 14.797 17.5 1 97.25 49 GLU B CA 1
ATOM 1850 C C . GLU B 1 49 ? 7.754 16.266 17.453 1 97.25 49 GLU B C 1
ATOM 1852 O O . GLU B 1 49 ? 6.902 17.156 17.531 1 97.25 49 GLU B O 1
ATOM 1857 N N . ARG B 1 50 ? 9.016 16.5 17.344 1 96.69 50 ARG B N 1
ATOM 1858 C CA . ARG B 1 50 ? 9.531 17.859 17.25 1 96.69 50 ARG B CA 1
ATOM 1859 C C . ARG B 1 50 ? 8.953 18.578 16.047 1 96.69 50 ARG B C 1
ATOM 1861 O O . ARG B 1 50 ? 8.547 19.734 16.141 1 96.69 50 ARG B O 1
ATOM 1868 N N . ILE B 1 51 ? 8.867 17.906 14.969 1 96.5 51 ILE B N 1
ATOM 1869 C CA . ILE B 1 51 ? 8.367 18.5 13.734 1 96.5 51 ILE B CA 1
ATOM 1870 C C . ILE B 1 51 ? 6.863 18.75 13.859 1 96.5 51 ILE B C 1
ATOM 1872 O O . ILE B 1 51 ? 6.375 19.828 13.531 1 96.5 51 ILE B O 1
ATOM 1876 N N . LEU B 1 52 ? 6.141 17.781 14.375 1 97.06 52 LEU B N 1
ATOM 1877 C CA . LEU B 1 52 ? 4.684 17.844 14.422 1 97.06 52 LEU B CA 1
ATOM 1878 C C . LEU B 1 52 ? 4.207 18.859 15.445 1 97.06 52 LEU B C 1
ATOM 1880 O O . LEU B 1 52 ? 3.066 19.328 15.375 1 97.06 52 LEU B O 1
ATOM 1884 N N . THR B 1 53 ? 5.07 19.297 16.328 1 96.69 53 THR B N 1
ATOM 1885 C CA . THR B 1 53 ? 4.664 20.234 17.375 1 96.69 53 THR B CA 1
ATOM 1886 C C . THR B 1 53 ? 5.398 21.562 17.219 1 96.69 53 THR B C 1
ATOM 1888 O O . THR B 1 53 ? 5.301 22.438 18.078 1 96.69 53 THR B O 1
ATOM 1891 N N . THR B 1 54 ? 6.156 21.703 16.156 1 95.94 54 THR B N 1
ATOM 1892 C CA . THR B 1 54 ? 6.93 22.906 15.945 1 95.94 54 THR B CA 1
ATOM 1893 C C . THR B 1 54 ? 6.012 24.109 15.742 1 95.94 54 THR B C 1
ATOM 1895 O O . THR B 1 54 ? 4.934 23.984 15.156 1 95.94 54 THR B O 1
ATOM 1898 N N . THR B 1 55 ? 6.418 25.297 16.141 1 93.94 55 THR B N 1
ATOM 1899 C CA . THR B 1 55 ? 5.684 26.547 15.93 1 93.94 55 THR B CA 1
ATOM 1900 C C . THR B 1 55 ? 6.113 27.219 14.633 1 93.94 55 THR B C 1
ATOM 1902 O O . THR B 1 55 ? 5.469 28.172 14.172 1 93.94 55 THR B O 1
ATOM 1905 N N . SER B 1 56 ? 7.215 26.719 14.062 1 94.31 56 SER B N 1
ATOM 1906 C CA . SER B 1 56 ? 7.695 27.25 12.781 1 94.31 56 SER B CA 1
ATOM 1907 C C . SER B 1 56 ? 6.879 26.688 11.625 1 94.31 56 SER B C 1
ATOM 1909 O O . SER B 1 56 ? 7.008 25.516 11.273 1 94.31 56 SER B O 1
ATOM 1911 N N . GLU B 1 57 ? 6.152 27.531 10.984 1 91.31 57 GLU B N 1
ATOM 1912 C CA . GLU B 1 57 ? 5.348 27.125 9.836 1 91.31 57 GLU B CA 1
ATOM 1913 C C . GLU B 1 57 ? 6.23 26.641 8.688 1 91.31 57 GLU B C 1
ATOM 1915 O O . GLU B 1 57 ? 5.879 25.688 7.992 1 91.31 57 GLU B O 1
ATOM 1920 N N . ARG B 1 58 ? 7.273 27.281 8.562 1 89.69 58 ARG B N 1
ATOM 1921 C CA . ARG B 1 58 ? 8.203 26.906 7.496 1 89.69 58 ARG B CA 1
ATOM 1922 C C . ARG B 1 58 ? 8.727 25.484 7.691 1 89.69 58 ARG B C 1
ATOM 1924 O O . ARG B 1 58 ? 8.711 24.688 6.758 1 89.69 58 ARG B O 1
ATOM 1931 N N . THR B 1 59 ? 9.109 25.281 8.93 1 90.19 59 THR B N 1
ATOM 1932 C CA . THR B 1 59 ? 9.633 23.953 9.242 1 90.19 59 THR B CA 1
ATOM 1933 C C . THR B 1 59 ? 8.555 22.891 9.094 1 90.19 59 THR B C 1
ATOM 1935 O O . THR B 1 59 ? 8.789 21.828 8.5 1 90.19 59 THR B O 1
ATOM 1938 N N . TYR B 1 60 ? 7.395 23.141 9.57 1 94.25 60 TYR B N 1
ATOM 1939 C CA . TYR B 1 60 ? 6.285 22.188 9.484 1 94.25 60 TYR B CA 1
ATOM 1940 C C . TYR B 1 60 ? 5.949 21.875 8.031 1 94.25 60 TYR B C 1
ATOM 1942 O O . TYR B 1 60 ? 5.867 20.703 7.645 1 94.25 60 TYR B O 1
ATOM 1950 N N . ARG B 1 61 ? 5.922 22.844 7.203 1 88.38 61 ARG B N 1
ATOM 1951 C CA . ARG B 1 61 ? 5.496 22.672 5.816 1 88.38 61 ARG B CA 1
ATOM 1952 C C . ARG B 1 61 ? 6.594 22.016 4.984 1 88.38 61 ARG B C 1
ATOM 1954 O O . ARG B 1 61 ? 6.309 21.359 3.986 1 88.38 61 ARG B O 1
ATOM 1961 N N . HIS B 1 62 ? 7.742 22.234 5.445 1 87.44 62 HIS B N 1
ATOM 1962 C CA . HIS B 1 62 ? 8.859 21.625 4.73 1 87.44 62 HIS B CA 1
ATOM 1963 C C . HIS B 1 62 ? 8.797 20.109 4.801 1 87.44 62 HIS B C 1
ATOM 1965 O O . HIS B 1 62 ? 9.047 19.422 3.805 1 87.44 62 HIS B O 1
ATOM 1971 N N . PHE B 1 63 ? 8.312 19.562 5.914 1 89.62 63 PHE B N 1
ATOM 1972 C CA . PHE B 1 63 ? 8.344 18.125 6.098 1 89.62 63 PHE B CA 1
ATOM 1973 C C . PHE B 1 63 ? 6.961 17.516 5.867 1 89.62 63 PHE B C 1
ATOM 1975 O O . PHE B 1 63 ? 6.84 16.453 5.266 1 89.62 63 PHE B O 1
ATOM 1982 N N . ILE B 1 64 ? 5.871 18.141 6.254 1 92.69 64 ILE B N 1
ATOM 1983 C CA . ILE B 1 64 ? 4.539 17.547 6.254 1 92.69 64 ILE B CA 1
ATOM 1984 C C . ILE B 1 64 ? 3.775 18 5.012 1 92.69 64 ILE B C 1
ATOM 1986 O O . ILE B 1 64 ? 2.861 17.297 4.555 1 92.69 64 ILE B O 1
ATOM 1990 N N . ARG B 1 65 ? 4.062 19.172 4.551 1 88.44 65 ARG B N 1
ATOM 1991 C CA . ARG B 1 65 ? 3.627 19.641 3.238 1 88.44 65 ARG B CA 1
ATOM 1992 C C . ARG B 1 65 ? 2.143 19.984 3.25 1 88.44 65 ARG B C 1
ATOM 1994 O O . ARG B 1 65 ? 1.474 19.906 2.217 1 88.44 65 ARG B O 1
ATOM 2001 N N . MET B 1 66 ? 1.529 20.125 4.305 1 91.31 66 MET B N 1
ATOM 2002 C CA . MET B 1 66 ? 0.17 20.625 4.477 1 91.31 66 MET B CA 1
ATOM 2003 C C . MET B 1 66 ? -0.004 21.266 5.852 1 91.31 66 MET B C 1
ATOM 2005 O O . MET B 1 66 ? 0.899 21.203 6.688 1 91.31 66 MET B O 1
ATOM 2009 N N . SER B 1 67 ? -1.089 21.938 6.016 1 91.88 67 SER B N 1
ATOM 2010 C CA . SER B 1 67 ? -1.33 22.594 7.301 1 91.88 67 SER B CA 1
ATOM 2011 C C . SER B 1 67 ? -1.628 21.562 8.391 1 91.88 67 SER B C 1
ATOM 2013 O O . SER B 1 67 ? -2.08 20.453 8.094 1 91.88 67 SER B O 1
ATOM 2015 N N . PRO B 1 68 ? -1.386 21.984 9.641 1 94.38 68 PRO B N 1
ATOM 2016 C CA . PRO B 1 68 ? -1.718 21.078 10.75 1 94.38 68 PRO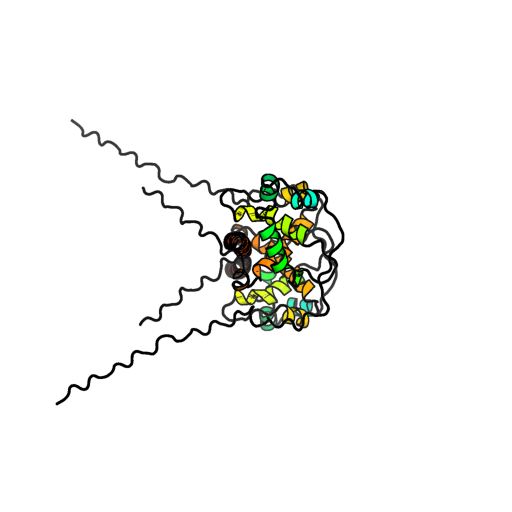 B CA 1
ATOM 2017 C C . PRO B 1 68 ? -3.191 20.688 10.766 1 94.38 68 PRO B C 1
ATOM 2019 O O . PRO B 1 68 ? -3.523 19.547 11.102 1 94.38 68 PRO B O 1
ATOM 2022 N N . GLU B 1 69 ? -4.039 21.578 10.414 1 92.94 69 GLU B N 1
ATOM 2023 C CA . GLU B 1 69 ? -5.469 21.297 10.383 1 92.94 69 GLU B CA 1
ATOM 2024 C C . GLU B 1 69 ? -5.797 20.234 9.328 1 92.94 69 GLU B C 1
ATOM 2026 O O . GLU B 1 69 ? -6.547 19.297 9.602 1 92.94 69 GLU B O 1
ATOM 2031 N N . ALA B 1 70 ? -5.289 20.359 8.18 1 92.81 70 ALA B N 1
ATOM 2032 C CA . ALA B 1 70 ? -5.5 19.391 7.109 1 92.81 70 ALA B CA 1
ATOM 2033 C C . ALA B 1 70 ? -4.93 18.016 7.484 1 92.81 70 ALA B C 1
ATOM 2035 O O . ALA B 1 70 ? -5.523 16.984 7.18 1 92.81 70 ALA B O 1
ATOM 2036 N N . PHE B 1 71 ? -3.832 18.141 8.156 1 96.25 71 PHE B N 1
ATOM 2037 C CA . PHE B 1 71 ? -3.188 16.922 8.625 1 96.25 71 PHE B CA 1
ATOM 2038 C C . PHE B 1 71 ? -4.102 16.156 9.57 1 96.25 71 PHE B C 1
ATOM 2040 O O . PHE B 1 71 ? -4.305 14.945 9.414 1 96.25 71 PHE B O 1
ATOM 2047 N N . GLU B 1 72 ? -4.617 16.766 10.516 1 94.94 72 GLU B N 1
ATOM 2048 C CA . GLU B 1 72 ? -5.5 16.141 11.492 1 94.94 72 GLU B CA 1
ATOM 2049 C C . GLU B 1 72 ? -6.758 15.586 10.828 1 94.94 72 GLU B C 1
ATOM 2051 O O . GLU B 1 72 ? -7.238 14.508 11.203 1 94.94 72 GLU B O 1
ATOM 2056 N N . LYS B 1 73 ? -7.289 16.281 9.938 1 93.19 73 LYS B N 1
ATOM 2057 C CA . LYS B 1 73 ? -8.477 15.82 9.234 1 93.19 73 LYS B CA 1
ATOM 2058 C C . LYS B 1 73 ? -8.18 14.57 8.414 1 93.19 73 LYS B C 1
ATOM 2060 O O . LYS B 1 73 ? -8.953 13.617 8.414 1 93.19 73 LYS B O 1
ATOM 2065 N N . LEU B 1 74 ? -7.07 14.609 7.695 1 94 74 LEU B N 1
ATOM 2066 C CA . LEU B 1 74 ? -6.668 13.453 6.898 1 94 74 LEU B CA 1
ATOM 2067 C C . LEU B 1 74 ? -6.457 12.234 7.785 1 94 74 LEU B C 1
ATOM 2069 O O . LEU B 1 74 ? -6.871 11.125 7.43 1 94 74 LEU B O 1
ATOM 2073 N N . LEU B 1 75 ? -5.82 12.438 8.891 1 95.81 75 LEU B N 1
ATOM 2074 C CA . LEU B 1 75 ? -5.645 11.375 9.875 1 95.81 75 LEU B CA 1
ATOM 2075 C C . LEU B 1 75 ? -6.988 10.781 10.281 1 95.81 75 LEU B C 1
ATOM 2077 O O . LEU B 1 75 ? -7.137 9.562 10.367 1 95.81 75 LEU B O 1
ATOM 2081 N N . GLY B 1 76 ? -7.93 11.609 10.516 1 92.56 76 GLY B N 1
ATOM 2082 C CA . GLY B 1 76 ? -9.273 11.18 10.875 1 92.56 76 GLY B CA 1
ATOM 2083 C C . GLY B 1 76 ? -9.945 10.352 9.797 1 92.56 76 GLY B C 1
ATOM 2084 O O . GLY B 1 76 ? -10.719 9.438 10.102 1 92.56 76 GLY B O 1
ATOM 2085 N N . PHE B 1 77 ? -9.648 10.602 8.562 1 90.75 77 PHE B N 1
ATOM 2086 C CA . PHE B 1 77 ? -10.273 9.906 7.449 1 90.75 77 PHE B CA 1
ATOM 2087 C C . PHE B 1 77 ? -9.711 8.5 7.305 1 90.75 77 PHE B C 1
ATOM 2089 O O . PHE B 1 77 ? -10.43 7.566 6.93 1 90.75 77 PHE B O 1
ATOM 2096 N N . ILE B 1 78 ? -8.43 8.258 7.645 1 93.31 78 ILE B N 1
ATOM 2097 C CA . ILE B 1 78 ? -7.832 6.977 7.293 1 93.31 78 ILE B CA 1
ATOM 2098 C C . ILE B 1 78 ? -7.781 6.078 8.523 1 93.31 78 ILE B C 1
ATOM 2100 O O . ILE B 1 78 ? -7.543 4.871 8.414 1 93.31 78 ILE B O 1
ATOM 2104 N N . LYS B 1 79 ? -8.078 6.574 9.688 1 92.19 79 LYS B N 1
ATOM 2105 C CA . LYS B 1 79 ? -7.824 5.855 10.938 1 92.19 79 LYS B CA 1
ATOM 2106 C C . LYS B 1 79 ? -8.711 4.625 11.055 1 92.19 79 LYS B C 1
ATOM 2108 O O . LYS B 1 79 ? -8.406 3.699 11.805 1 92.19 79 LYS B O 1
ATOM 2113 N N . HIS B 1 80 ? -9.766 4.496 10.336 1 89 80 HIS B N 1
ATOM 2114 C CA . HIS B 1 80 ? -10.711 3.391 10.492 1 89 80 HIS B CA 1
ATOM 2115 C C . HIS B 1 80 ? -10.461 2.312 9.438 1 89 80 HIS B C 1
ATOM 2117 O O . HIS B 1 80 ? -11.188 1.315 9.383 1 89 80 HIS B O 1
ATOM 2123 N N . ASP B 1 81 ? -9.477 2.492 8.68 1 91.94 81 ASP B N 1
ATOM 2124 C CA . ASP B 1 81 ? -9.164 1.464 7.691 1 91.94 81 ASP B CA 1
ATOM 2125 C C . ASP B 1 81 ? -8.633 0.2 8.359 1 91.94 81 ASP B C 1
ATOM 2127 O O . ASP B 1 81 ? -7.809 0.276 9.281 1 91.94 81 ASP B O 1
ATOM 2131 N N . HIS B 1 82 ? -8.953 -0.902 7.848 1 90.38 82 HIS B N 1
ATOM 2132 C CA . HIS B 1 82 ? -8.602 -2.201 8.406 1 90.38 82 HIS B CA 1
ATOM 2133 C C . HIS B 1 82 ? -7.086 -2.4 8.414 1 90.38 82 HIS B C 1
ATOM 2135 O O . HIS B 1 82 ? -6.559 -3.156 9.234 1 90.38 82 HIS B O 1
ATOM 2141 N N . VAL B 1 83 ? -6.461 -1.76 7.547 1 93.69 83 VAL B N 1
ATOM 2142 C CA . VAL B 1 83 ? -5.023 -1.954 7.406 1 93.69 83 VAL B CA 1
ATOM 2143 C C . VAL B 1 83 ? -4.32 -1.575 8.711 1 93.69 83 VAL B C 1
ATOM 2145 O O . VAL B 1 83 ? -3.215 -2.045 8.984 1 93.69 83 VAL B O 1
ATOM 2148 N N . PHE B 1 84 ? -5.004 -0.818 9.531 1 94.12 84 PHE B N 1
ATOM 2149 C CA . PHE B 1 84 ? -4.379 -0.336 10.758 1 94.12 84 PHE B CA 1
ATOM 2150 C C . PHE B 1 84 ? -4.906 -1.095 11.969 1 94.12 84 PHE B C 1
ATOM 2152 O O . PHE B 1 84 ? -4.539 -0.795 13.109 1 94.12 84 PHE B O 1
ATOM 2159 N N . PHE B 1 85 ? -5.672 -2.035 11.672 1 90.06 85 PHE B N 1
ATOM 2160 C CA . PHE B 1 85 ? -6.254 -2.805 12.766 1 90.06 85 PHE B CA 1
ATOM 2161 C C . PHE B 1 85 ? -5.395 -4.02 13.086 1 90.06 85 PHE B C 1
ATOM 2163 O O . PHE B 1 85 ? -4.449 -4.332 12.359 1 90.06 85 PHE B O 1
ATOM 2170 N N . GLY B 1 86 ? -5.742 -4.703 14.156 1 78.81 86 GLY B N 1
ATOM 2171 C CA . GLY B 1 86 ? -5.016 -5.902 14.555 1 78.81 86 GLY B CA 1
ATOM 2172 C C . GLY B 1 86 ? -3.881 -5.621 15.523 1 78.81 86 GLY B C 1
ATOM 2173 O O . GLY B 1 86 ? -4.023 -4.805 16.438 1 78.81 86 GLY B O 1
ATOM 2174 N N . PRO B 1 87 ? -2.74 -6.312 15.164 1 72.56 87 PRO B N 1
ATOM 2175 C CA . PRO B 1 87 ? -1.67 -6.164 16.156 1 72.56 87 PRO B CA 1
ATOM 2176 C C . PRO B 1 87 ? -1.214 -4.719 16.328 1 72.56 87 PRO B C 1
ATOM 2178 O O . PRO B 1 87 ? -1.45 -3.887 15.438 1 72.56 87 PRO B O 1
ATOM 2181 N N . ARG B 1 88 ? -0.543 -4.555 17.453 1 81.44 88 ARG B N 1
ATOM 2182 C CA . ARG B 1 88 ? -0.039 -3.223 17.766 1 81.44 88 ARG B CA 1
ATOM 2183 C C . ARG B 1 88 ? 0.752 -2.646 16.594 1 81.44 88 ARG B C 1
ATOM 2185 O O . ARG B 1 88 ? 1.629 -3.312 16.047 1 81.44 88 ARG B O 1
ATOM 2192 N N . GLN B 1 89 ? 0.278 -1.484 16.312 1 87.94 89 GLN B N 1
ATOM 2193 C CA . GLN B 1 89 ? 0.936 -0.823 15.195 1 87.94 89 GLN B CA 1
ATOM 2194 C C . GLN B 1 89 ? 1.631 0.459 15.641 1 87.94 89 GLN B C 1
ATOM 2196 O O . GLN B 1 89 ? 1.291 1.023 16.688 1 87.94 89 GLN B O 1
ATOM 2201 N N . HIS B 1 90 ? 2.688 0.822 14.875 1 93.75 90 HIS B N 1
ATOM 2202 C CA . HIS B 1 90 ? 3.34 2.113 15.062 1 93.75 90 HIS B CA 1
ATOM 2203 C C . HIS B 1 90 ? 2.328 3.254 15.008 1 93.75 90 HIS B C 1
ATOM 2205 O O . HIS B 1 90 ? 1.354 3.189 14.258 1 93.75 90 HIS B O 1
ATOM 2211 N N . PRO B 1 91 ? 2.418 4.262 15.891 1 96.44 91 PRO B N 1
ATOM 2212 C CA . PRO B 1 91 ? 1.419 5.332 15.898 1 96.44 91 PRO B CA 1
ATOM 2213 C C . PRO B 1 91 ? 1.101 5.852 14.5 1 96.44 91 PRO B C 1
ATOM 2215 O O . PRO B 1 91 ? 2.014 6.137 13.719 1 96.44 91 PRO B O 1
ATOM 2218 N N . LEU B 1 92 ? -0.134 5.996 14.258 1 96.94 92 LEU B N 1
ATOM 2219 C CA . LEU B 1 92 ? -0.614 6.32 12.922 1 96.94 92 LEU B CA 1
ATOM 2220 C C . LEU B 1 92 ? -0.138 7.707 12.492 1 96.94 92 LEU B C 1
ATOM 2222 O O . LEU B 1 92 ? 0.157 7.934 11.32 1 96.94 92 LEU B O 1
ATOM 2226 N N . LYS B 1 93 ? -0.08 8.664 13.406 1 97.69 93 LYS B N 1
ATOM 2227 C CA . LYS B 1 93 ? 0.349 10.023 13.078 1 97.69 93 LYS B CA 1
ATOM 2228 C C . LYS B 1 93 ? 1.766 10.023 12.508 1 97.69 93 LYS B C 1
ATOM 2230 O O . LYS B 1 93 ? 2.076 10.805 11.609 1 97.69 93 LYS B O 1
ATOM 2235 N N . TYR B 1 94 ? 2.59 9.156 13.016 1 98.06 94 TYR B N 1
ATOM 2236 C CA . TYR B 1 94 ? 3.951 9.062 12.508 1 98.06 94 TYR B CA 1
ATOM 2237 C C . TYR B 1 94 ? 3.975 8.422 11.125 1 98.06 94 TYR B C 1
ATOM 2239 O O . TYR B 1 94 ? 4.742 8.828 10.25 1 98.06 94 TYR B O 1
ATOM 2247 N N . GLN B 1 95 ? 3.166 7.43 10.938 1 97.62 95 GLN B N 1
ATOM 2248 C CA . GLN B 1 95 ? 3.109 6.781 9.633 1 97.62 95 GLN B CA 1
ATOM 2249 C C . GLN B 1 95 ? 2.646 7.762 8.555 1 97.62 95 GLN B C 1
ATOM 2251 O O . GLN B 1 95 ? 3.215 7.801 7.465 1 97.62 95 GLN B O 1
ATOM 2256 N N . LEU B 1 96 ? 1.656 8.508 8.875 1 97.75 96 LEU B N 1
ATOM 2257 C CA . LEU B 1 96 ? 1.168 9.516 7.938 1 97.75 96 LEU B CA 1
ATOM 2258 C C . LEU B 1 96 ? 2.229 10.578 7.684 1 97.75 96 LEU B C 1
ATOM 2260 O O . LEU B 1 96 ? 2.432 11 6.539 1 97.75 96 LEU B O 1
ATOM 2264 N N . ALA B 1 97 ? 2.887 11.047 8.695 1 97.5 97 ALA B N 1
ATOM 2265 C CA . ALA B 1 97 ? 3.941 12.047 8.547 1 97.5 97 ALA B CA 1
ATOM 2266 C C . ALA B 1 97 ? 5.039 11.555 7.609 1 97.5 97 ALA B C 1
ATOM 2268 O O . ALA B 1 97 ? 5.508 12.297 6.742 1 97.5 97 ALA B O 1
ATOM 2269 N N . LEU B 1 98 ? 5.43 10.336 7.75 1 96.75 98 LEU B N 1
ATOM 2270 C CA . LEU B 1 98 ? 6.457 9.75 6.898 1 96.75 98 LEU B CA 1
ATOM 2271 C C . LEU B 1 98 ? 5.992 9.68 5.449 1 96.75 98 LEU B C 1
ATOM 2273 O O . LEU B 1 98 ? 6.762 9.969 4.531 1 96.75 98 LEU B O 1
ATOM 2277 N N . TYR B 1 99 ? 4.773 9.352 5.25 1 96.38 99 TYR B N 1
ATOM 2278 C CA . TYR B 1 99 ? 4.215 9.281 3.902 1 96.38 99 TYR B CA 1
ATOM 2279 C C . TYR B 1 99 ? 4.238 10.648 3.229 1 96.38 99 TYR B C 1
ATOM 2281 O O . TYR B 1 99 ? 4.629 10.766 2.064 1 96.38 99 TYR B O 1
ATOM 2289 N N . LEU B 1 100 ? 3.832 11.594 3.939 1 95.12 100 LEU B N 1
ATOM 2290 C CA . LEU B 1 100 ? 3.783 12.938 3.383 1 95.12 100 LEU B CA 1
ATOM 2291 C C . LEU B 1 100 ? 5.188 13.469 3.123 1 95.12 100 LEU B C 1
ATOM 2293 O O . LEU B 1 100 ? 5.414 14.188 2.143 1 95.12 100 LEU B O 1
ATOM 2297 N N . ALA B 1 101 ? 6.082 13.18 3.988 1 93.44 101 ALA B N 1
ATOM 2298 C CA . ALA B 1 101 ? 7.469 13.586 3.771 1 93.44 101 ALA B CA 1
ATOM 2299 C C . ALA B 1 101 ? 8.023 12.977 2.49 1 93.44 101 ALA B C 1
ATOM 2301 O O . ALA B 1 101 ? 8.805 13.617 1.775 1 93.44 101 ALA B O 1
ATOM 2302 N N . GLN B 1 102 ? 7.621 11.852 2.217 1 91.06 102 GLN B N 1
ATOM 2303 C CA . GLN B 1 102 ? 8.164 11.125 1.073 1 91.06 102 GLN B CA 1
ATOM 2304 C C . GLN B 1 102 ? 7.391 11.445 -0.202 1 91.06 102 GLN B C 1
ATOM 2306 O O . GLN B 1 102 ? 7.984 11.586 -1.273 1 91.06 102 GLN B O 1
ATOM 2311 N N . TYR B 1 103 ? 6.066 11.555 -0.163 1 87.69 103 TYR B N 1
ATOM 2312 C CA . TYR B 1 103 ? 5.25 11.602 -1.371 1 87.69 103 TYR B CA 1
ATOM 2313 C C . TYR B 1 103 ? 4.441 12.891 -1.436 1 87.69 103 TYR B C 1
ATOM 2315 O O . TYR B 1 103 ? 3.748 13.148 -2.422 1 87.69 103 TYR B O 1
ATOM 2323 N N . GLY B 1 104 ? 4.531 13.625 -0.506 1 81.62 104 GLY B N 1
ATOM 2324 C CA . GLY B 1 104 ? 3.709 14.82 -0.451 1 81.62 104 GLY B CA 1
ATOM 2325 C C . GLY B 1 104 ? 4.152 15.891 -1.428 1 81.62 104 GLY B C 1
ATOM 2326 O O . GLY B 1 104 ? 3.363 16.75 -1.81 1 81.62 104 GLY B O 1
ATOM 2327 N N . ALA B 1 105 ? 5.496 15.844 -1.791 1 63.94 105 ALA B N 1
ATOM 2328 C CA . ALA B 1 105 ? 6.043 16.859 -2.684 1 63.94 105 ALA B CA 1
ATOM 2329 C C . ALA B 1 105 ? 5.508 16.688 -4.102 1 63.94 105 ALA B C 1
ATOM 2331 O O . ALA B 1 105 ? 5.273 17.672 -4.805 1 63.94 105 ALA B O 1
ATOM 2332 N N . GLY B 1 106 ? 5.531 15.422 -4.594 1 57.97 106 GLY B N 1
ATOM 2333 C CA . GLY B 1 106 ? 5.027 15.188 -5.938 1 57.97 106 GLY B CA 1
ATOM 2334 C C . GLY B 1 106 ? 3.646 15.766 -6.164 1 57.97 106 GLY B C 1
ATOM 2335 O O . GLY B 1 106 ? 3.223 15.945 -7.309 1 57.97 106 GLY B O 1
ATOM 2336 N N . VAL B 1 107 ? 3.031 16 -5.195 1 49.03 107 VAL B N 1
ATOM 2337 C CA . VAL B 1 107 ? 1.706 16.609 -5.219 1 49.03 107 VAL B CA 1
ATOM 2338 C C . VAL B 1 107 ? 1.838 18.125 -5.328 1 49.03 107 VAL B C 1
ATOM 2340 O O . VAL B 1 107 ? 0.889 18.812 -5.715 1 49.03 107 VAL B O 1
ATOM 2343 N N . GLN B 1 108 ? 3.205 18.484 -5.051 1 48.84 108 GLN B N 1
ATOM 2344 C CA . GLN B 1 108 ? 3.467 19.906 -5.141 1 48.84 108 GLN B CA 1
ATOM 2345 C C . GLN B 1 108 ? 4.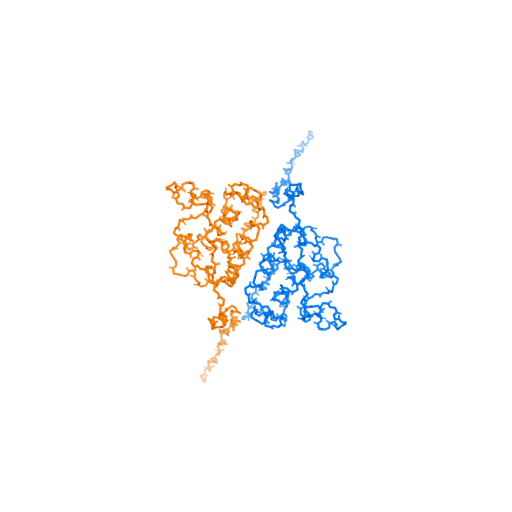469 20.219 -6.254 1 48.84 108 GLN B C 1
ATOM 2347 O O . GLN B 1 108 ? 5.379 19.438 -6.512 1 48.84 108 GLN B O 1
ATOM 2352 N N . ASP B 1 109 ? 4.258 21.094 -7.176 1 46.19 109 ASP B N 1
ATOM 2353 C CA . ASP B 1 109 ? 5.02 21.484 -8.359 1 46.19 109 ASP B CA 1
ATOM 2354 C C . ASP B 1 109 ? 6.48 21.75 -8.008 1 46.19 109 ASP B C 1
ATOM 2356 O O . ASP B 1 109 ? 7.371 21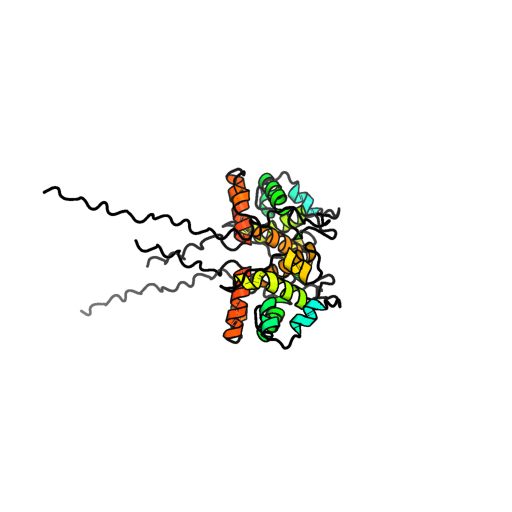.562 -8.844 1 46.19 109 ASP B O 1
ATOM 2360 N N . ASP B 1 110 ? 6.785 22.125 -6.852 1 44.03 110 ASP B N 1
ATOM 2361 C CA . ASP B 1 110 ? 8.094 22.719 -6.617 1 44.03 110 ASP B CA 1
ATOM 2362 C C . ASP B 1 110 ? 8.922 21.875 -5.66 1 44.03 110 ASP B C 1
ATOM 2364 O O . ASP B 1 110 ? 10 22.297 -5.223 1 44.03 110 ASP B O 1
ATOM 2368 N N . VAL B 1 111 ? 8.398 20.781 -5.293 1 49.69 111 VAL B N 1
ATOM 2369 C CA . VAL B 1 111 ? 9.203 20.094 -4.285 1 49.69 111 VAL B CA 1
ATOM 2370 C C . VAL B 1 111 ? 9.445 18.656 -4.715 1 49.69 111 VAL B C 1
ATOM 2372 O O . VAL B 1 111 ? 8.562 18.016 -5.293 1 49.69 111 VAL B O 1
ATOM 2375 N N . VAL B 1 112 ? 10.781 18.281 -4.441 1 51.94 112 VAL B N 1
ATOM 2376 C CA . VAL B 1 112 ? 11.156 16.906 -4.801 1 51.94 112 VAL B CA 1
ATOM 2377 C C . VAL B 1 112 ? 10.844 15.969 -3.645 1 51.94 112 VAL B C 1
ATOM 2379 O O . VAL B 1 112 ? 11.016 16.328 -2.477 1 51.94 112 VAL B O 1
ATOM 2382 N N . ASP B 1 113 ? 10.25 14.875 -3.924 1 64.94 113 ASP B N 1
ATOM 2383 C CA . ASP B 1 113 ? 10 13.812 -2.953 1 64.94 113 ASP B CA 1
ATOM 2384 C C . ASP B 1 113 ? 11.305 13.258 -2.391 1 64.94 113 ASP B C 1
ATOM 2386 O O . ASP B 1 113 ? 12.305 13.18 -3.102 1 64.94 113 ASP B O 1
ATOM 2390 N N . TYR B 1 114 ? 11.328 13.125 -1.06 1 72.81 114 TYR B N 1
ATOM 2391 C CA . TYR B 1 114 ? 12.469 12.438 -0.46 1 72.81 114 TYR B CA 1
ATOM 2392 C C . TYR B 1 114 ? 12.469 10.961 -0.836 1 72.81 114 TYR B C 1
ATOM 2394 O O . TYR B 1 114 ? 11.406 10.344 -0.963 1 72.81 114 TYR B O 1
ATOM 2402 N N . SER B 1 115 ? 13.656 10.555 -1.005 1 79.38 115 SER B N 1
ATOM 2403 C CA . SER B 1 115 ? 13.805 9.109 -1.145 1 79.38 115 SER B CA 1
ATOM 2404 C C . SER B 1 115 ? 13.5 8.398 0.167 1 79.38 115 SER B C 1
ATOM 2406 O O . SER B 1 115 ? 13.531 9.008 1.236 1 79.38 115 SER B O 1
ATOM 2408 N N . GLU B 1 116 ? 13.227 7.199 0.109 1 86.88 116 GLU B N 1
ATOM 2409 C CA . GLU B 1 116 ? 13.008 6.359 1.283 1 86.88 116 GLU B CA 1
ATOM 2410 C C . GLU B 1 116 ? 14.219 6.375 2.211 1 86.88 116 GLU B C 1
ATOM 2412 O O . GLU B 1 116 ? 14.07 6.445 3.434 1 86.88 116 GLU B O 1
ATOM 2417 N N . PHE B 1 117 ? 15.375 6.348 1.631 1 87.25 117 PHE B N 1
ATOM 2418 C CA . PHE B 1 117 ? 16.609 6.383 2.406 1 87.25 117 PHE B CA 1
ATOM 2419 C C . PHE B 1 117 ? 16.719 7.684 3.193 1 87.25 117 PHE B C 1
ATOM 2421 O O . PHE B 1 117 ? 17.062 7.672 4.379 1 87.25 117 PHE B O 1
ATOM 2428 N N . ARG B 1 118 ? 16.438 8.742 2.529 1 87.56 118 ARG B N 1
ATOM 2429 C CA . ARG B 1 118 ? 16.547 10.047 3.18 1 87.56 118 ARG B CA 1
ATOM 2430 C C . ARG B 1 118 ? 15.555 10.164 4.34 1 87.56 118 ARG B C 1
ATOM 2432 O O .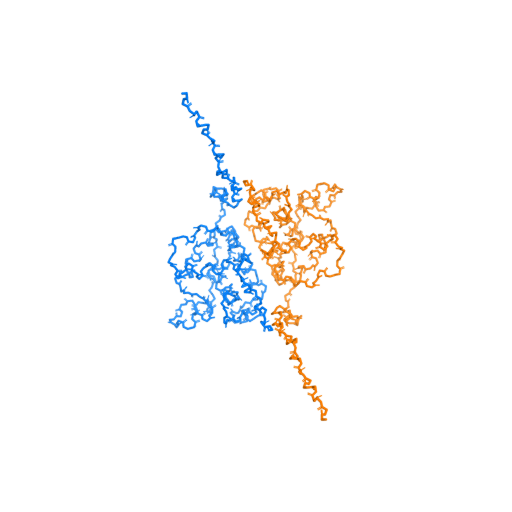 ARG B 1 118 ? 15.922 10.625 5.422 1 87.56 118 ARG B O 1
ATOM 2439 N N . VAL B 1 119 ? 14.398 9.742 4.129 1 92.88 119 VAL B N 1
ATOM 2440 C CA . VAL B 1 119 ? 13.375 9.797 5.168 1 92.88 119 VAL B CA 1
ATOM 2441 C C . VAL B 1 119 ? 13.766 8.883 6.328 1 92.88 119 VAL B C 1
ATOM 2443 O O . VAL B 1 119 ? 13.703 9.289 7.492 1 92.88 119 VAL B O 1
ATOM 2446 N N . ALA B 1 120 ? 14.219 7.719 6.027 1 93.75 120 ALA B N 1
ATOM 2447 C CA . ALA B 1 120 ? 14.641 6.766 7.051 1 93.75 120 ALA B CA 1
ATOM 2448 C C . ALA B 1 120 ? 15.789 7.328 7.883 1 93.75 120 ALA B C 1
ATOM 2450 O O . ALA B 1 120 ? 15.758 7.27 9.117 1 93.75 120 ALA B O 1
ATOM 2451 N N . SER B 1 121 ? 16.75 7.891 7.285 1 92.69 121 SER B N 1
ATOM 2452 C CA . SER B 1 121 ? 17.922 8.438 7.949 1 92.69 121 SER B CA 1
ATOM 2453 C C . SER B 1 121 ? 17.562 9.648 8.805 1 92.69 121 SER B C 1
ATOM 2455 O O . SER B 1 121 ? 18.031 9.781 9.938 1 92.69 121 SER B O 1
ATOM 2457 N N . LEU B 1 122 ? 16.734 10.445 8.312 1 92.38 122 LEU B N 1
ATOM 2458 C CA . LEU B 1 122 ? 16.359 11.68 8.992 1 92.38 122 LEU B CA 1
ATOM 2459 C C . LEU B 1 122 ? 15.609 11.375 10.289 1 92.38 122 LEU B C 1
ATOM 2461 O O . LEU B 1 122 ? 15.797 12.07 11.289 1 92.38 122 LEU B O 1
ATOM 2465 N N . PHE B 1 123 ? 14.852 10.312 10.281 1 95.69 123 PHE B N 1
ATOM 2466 C CA . PHE B 1 123 ? 13.969 10.109 11.422 1 95.69 123 PHE B CA 1
ATOM 2467 C C . PHE B 1 123 ? 14.383 8.867 12.211 1 95.69 123 PHE B C 1
ATOM 2469 O O . PHE B 1 123 ? 13.695 8.469 13.156 1 95.69 123 PHE B O 1
ATOM 2476 N N . GLY B 1 124 ? 15.391 8.203 11.82 1 95.06 124 GLY B N 1
ATOM 2477 C CA . GLY B 1 124 ? 15.961 7.109 12.594 1 95.06 124 GLY B CA 1
ATOM 2478 C C . GLY B 1 124 ? 15.203 5.805 12.43 1 95.06 124 GLY B C 1
ATOM 2479 O O . GLY B 1 124 ? 14.992 5.078 13.406 1 95.06 124 GLY B O 1
ATOM 2480 N N . TYR B 1 125 ? 14.75 5.547 11.25 1 94.62 125 TYR B N 1
ATOM 2481 C CA . TYR B 1 125 ? 14.055 4.301 10.945 1 94.62 125 TYR B CA 1
ATOM 2482 C C . TYR B 1 125 ? 14.875 3.424 10.016 1 94.62 125 TYR B C 1
ATOM 2484 O O . TYR B 1 125 ? 15.82 3.902 9.375 1 94.62 125 TYR B O 1
ATOM 2492 N N . LYS B 1 126 ? 14.492 2.139 10.055 1 91.75 126 LYS B N 1
ATOM 2493 C CA . LYS B 1 126 ? 14.938 1.282 8.961 1 91.75 126 LYS B CA 1
ATOM 2494 C C . LYS B 1 126 ? 14.133 1.556 7.691 1 91.75 126 LYS B C 1
ATOM 2496 O O . LYS B 1 126 ? 12.938 1.829 7.754 1 91.75 126 LYS B O 1
ATOM 2501 N N . GLU B 1 127 ? 14.789 1.422 6.605 1 92.56 127 GLU B N 1
ATOM 2502 C CA . GLU B 1 127 ? 14.117 1.666 5.332 1 92.56 127 GLU B CA 1
ATOM 2503 C C . GLU B 1 127 ? 12.906 0.748 5.156 1 92.56 127 GLU B C 1
ATOM 2505 O O . GLU B 1 127 ? 11.883 1.16 4.613 1 92.56 127 GLU B O 1
ATOM 2510 N N . SER B 1 128 ? 12.992 -0.494 5.598 1 92.56 128 SER B N 1
ATOM 2511 C CA . SER B 1 128 ? 11.898 -1.449 5.48 1 92.56 128 SER B CA 1
ATOM 2512 C C . SER B 1 128 ? 10.68 -1 6.289 1 92.56 128 SER B C 1
ATOM 2514 O O . SER B 1 128 ? 9.539 -1.158 5.848 1 92.56 128 SER B O 1
ATOM 2516 N N . ASP B 1 129 ? 10.922 -0.441 7.461 1 93.12 129 ASP B N 1
ATOM 2517 C CA . ASP B 1 129 ? 9.828 0.072 8.281 1 93.12 129 ASP B CA 1
ATOM 2518 C C . ASP B 1 129 ? 9.125 1.235 7.59 1 93.12 129 ASP B C 1
ATOM 2520 O O . ASP B 1 129 ? 7.895 1.278 7.539 1 93.12 129 ASP B O 1
ATOM 2524 N N . VAL B 1 130 ? 9.938 2.109 7.02 1 95.19 130 VAL B N 1
ATOM 2525 C CA . VAL B 1 130 ? 9.367 3.256 6.324 1 95.19 130 VAL B CA 1
ATOM 2526 C C . VAL B 1 130 ? 8.516 2.775 5.148 1 95.19 130 VAL B C 1
ATOM 2528 O O . VAL B 1 130 ? 7.398 3.252 4.949 1 95.19 130 VAL B O 1
ATOM 2531 N N . ALA B 1 131 ? 9.031 1.85 4.406 1 94 131 ALA B N 1
ATOM 2532 C CA . ALA B 1 131 ? 8.297 1.299 3.271 1 94 131 ALA B CA 1
ATOM 2533 C C . ALA B 1 131 ? 6.965 0.71 3.715 1 94 131 ALA B C 1
ATOM 2535 O O . ALA B 1 131 ? 5.93 0.955 3.086 1 94 131 ALA B O 1
ATOM 2536 N N . ARG B 1 132 ? 6.934 0.022 4.773 1 94.19 132 ARG B N 1
ATOM 2537 C CA . ARG B 1 132 ? 5.719 -0.625 5.254 1 94.19 132 ARG B CA 1
ATOM 2538 C C . ARG B 1 132 ? 4.711 0.406 5.75 1 94.19 132 ARG B C 1
ATOM 2540 O O . ARG B 1 132 ? 3.512 0.292 5.477 1 94.19 132 ARG B O 1
ATOM 2547 N N . TYR B 1 133 ? 5.191 1.375 6.43 1 95.94 133 TYR B N 1
ATOM 2548 C CA . TYR B 1 133 ? 4.301 2.428 6.906 1 95.94 133 TYR B CA 1
ATOM 2549 C C . TYR B 1 133 ? 3.68 3.188 5.738 1 95.94 133 TYR B C 1
ATOM 2551 O O . TYR B 1 133 ? 2.475 3.449 5.734 1 95.94 133 TYR B O 1
ATOM 2559 N N . CYS B 1 134 ? 4.449 3.461 4.809 1 96 134 CYS B N 1
ATOM 2560 C CA . CYS B 1 134 ? 3.957 4.18 3.637 1 96 134 CYS B CA 1
ATOM 2561 C C . CYS B 1 134 ? 2.99 3.318 2.832 1 96 134 CYS B C 1
ATOM 2563 O O . CYS B 1 134 ? 1.994 3.82 2.309 1 96 134 CYS B O 1
ATOM 2565 N N . ALA B 1 135 ? 3.316 2.047 2.771 1 95.88 135 ALA B N 1
ATOM 2566 C CA . ALA B 1 135 ? 2.418 1.124 2.084 1 95.88 135 ALA B CA 1
ATOM 2567 C C . ALA B 1 135 ? 1.031 1.132 2.723 1 95.88 135 ALA B C 1
ATOM 2569 O O . ALA B 1 135 ? 0.019 1.207 2.021 1 95.88 135 ALA B O 1
ATOM 2570 N N . CYS B 1 136 ? 0.978 1.085 3.967 1 96.38 136 CYS B N 1
ATOM 2571 C CA . CYS B 1 136 ? -0.287 1.062 4.691 1 96.38 136 CYS B CA 1
ATOM 2572 C C . CYS B 1 136 ? -1.057 2.361 4.488 1 96.38 136 CYS B C 1
ATOM 2574 O O . CYS B 1 136 ? -2.25 2.34 4.176 1 96.38 136 CYS B O 1
ATOM 2576 N N . VAL B 1 137 ? -0.376 3.426 4.57 1 96.88 137 VAL B N 1
ATOM 2577 C CA . VAL B 1 137 ? -1.036 4.719 4.406 1 96.88 137 VAL B CA 1
ATOM 2578 C C . VAL B 1 137 ? -1.53 4.867 2.969 1 96.88 137 VAL B C 1
ATOM 2580 O O . VAL B 1 137 ? -2.668 5.281 2.736 1 96.88 137 VAL B O 1
ATOM 2583 N N . MET B 1 138 ? -0.674 4.543 2.055 1 95.06 138 MET B N 1
ATOM 2584 C CA . MET B 1 138 ? -1.056 4.621 0.648 1 95.06 138 MET B CA 1
ATOM 2585 C C . MET B 1 138 ? -2.305 3.789 0.375 1 95.06 138 MET B C 1
ATOM 2587 O O . MET B 1 138 ? -3.217 4.242 -0.318 1 95.06 138 MET B O 1
ATOM 2591 N N . TYR B 1 139 ? -2.348 2.678 0.869 1 94.12 139 TYR B N 1
ATOM 2592 C CA . TYR B 1 139 ? -3.465 1.754 0.705 1 94.12 139 TYR B CA 1
ATOM 2593 C C . TYR B 1 139 ? -4.746 2.342 1.279 1 94.12 139 TYR B C 1
ATOM 2595 O O . TYR B 1 139 ? -5.801 2.301 0.637 1 94.12 139 TYR B O 1
ATOM 2603 N N . ALA B 1 140 ? -4.684 2.873 2.41 1 94.56 140 ALA B N 1
ATOM 2604 C CA . ALA B 1 140 ? -5.84 3.479 3.064 1 94.56 140 ALA B CA 1
ATOM 2605 C C . ALA B 1 140 ? -6.352 4.68 2.273 1 94.56 140 ALA B C 1
ATOM 2607 O O . ALA B 1 140 ? -7.562 4.863 2.131 1 94.56 140 ALA B O 1
ATOM 2608 N N . LEU B 1 141 ? -5.453 5.477 1.74 1 92.44 141 LEU B N 1
ATOM 2609 C CA . LEU B 1 141 ? -5.828 6.652 0.966 1 92.44 141 LEU B CA 1
ATOM 2610 C C . LEU B 1 141 ? -6.559 6.254 -0.312 1 92.44 141 LEU B C 1
ATOM 2612 O O . LEU B 1 141 ? -7.539 6.895 -0.696 1 92.44 141 LEU B O 1
ATOM 2616 N N . ARG B 1 142 ? -6.082 5.266 -0.86 1 88.38 142 ARG B N 1
ATOM 2617 C CA . ARG B 1 142 ? -6.668 4.789 -2.109 1 88.38 142 ARG B CA 1
ATOM 2618 C C . ARG B 1 142 ? -8.102 4.309 -1.895 1 88.38 142 ARG B C 1
ATOM 2620 O O . ARG B 1 142 ? -8.922 4.359 -2.812 1 88.38 142 ARG B O 1
ATOM 2627 N N . ARG B 1 143 ? -8.391 3.957 -0.794 1 87.06 143 ARG B N 1
ATOM 2628 C CA . ARG B 1 143 ? -9.68 3.33 -0.521 1 87.06 143 ARG B CA 1
ATOM 2629 C C . ARG B 1 143 ? -10.68 4.348 0.016 1 87.06 143 ARG B C 1
ATOM 2631 O O . ARG B 1 143 ? -11.836 4.012 0.268 1 87.06 143 ARG B O 1
ATOM 2638 N N . LEU B 1 144 ? -10.188 5.547 0.116 1 85.19 144 LEU B N 1
ATOM 2639 C CA . LEU B 1 144 ? -11.109 6.582 0.564 1 85.19 144 LEU B CA 1
ATOM 2640 C C . LEU B 1 144 ? -12.133 6.902 -0.518 1 85.19 144 LEU B C 1
ATOM 2642 O O . LEU B 1 144 ? -11.773 7.09 -1.683 1 85.19 144 LEU B O 1
ATOM 2646 N N . PRO B 1 145 ? -13.406 6.91 -0.067 1 77.44 145 PRO B N 1
ATO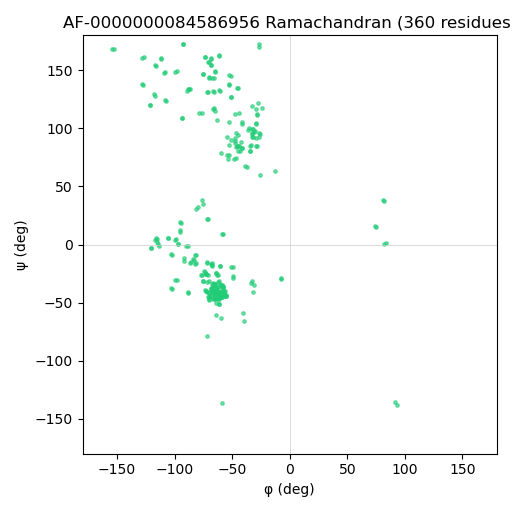M 2647 C CA . PRO B 1 145 ? -14.406 7.324 -1.054 1 77.44 145 PRO B CA 1
ATOM 2648 C C . PRO B 1 145 ? -14.289 8.797 -1.43 1 77.44 145 PRO B C 1
ATOM 2650 O O . PRO B 1 145 ? -13.789 9.602 -0.638 1 77.44 145 PRO B O 1
ATOM 2653 N N . SER B 1 146 ? -14.75 9.188 -2.627 1 69.19 146 SER B N 1
ATOM 2654 C CA . SER B 1 146 ? -14.594 10.547 -3.137 1 69.19 146 SER B CA 1
ATOM 2655 C C . SER B 1 146 ? -15.516 11.516 -2.408 1 69.19 146 SER B C 1
ATOM 2657 O O . SER B 1 146 ? -15.195 12.703 -2.277 1 69.19 146 SER B O 1
ATOM 2659 N N . HIS B 1 147 ? -16.547 11.055 -1.892 1 72.31 147 HIS B N 1
ATOM 2660 C CA . HIS B 1 147 ? -17.547 11.969 -1.357 1 72.31 147 HIS B CA 1
ATOM 2661 C C . HIS B 1 147 ? -17.188 12.43 0.046 1 72.31 147 HIS B C 1
ATOM 2663 O O . HIS B 1 147 ? -17.75 13.398 0.558 1 72.31 147 HIS B O 1
ATOM 2669 N N . TRP B 1 148 ? -16.219 11.906 0.7 1 69 148 TRP B N 1
ATOM 2670 C CA . TRP B 1 148 ? -15.828 12.219 2.072 1 69 148 TRP B CA 1
ATOM 2671 C C . TRP B 1 148 ? -15.266 13.625 2.174 1 69 148 TRP B C 1
ATOM 2673 O O . TRP B 1 148 ? -15.188 14.19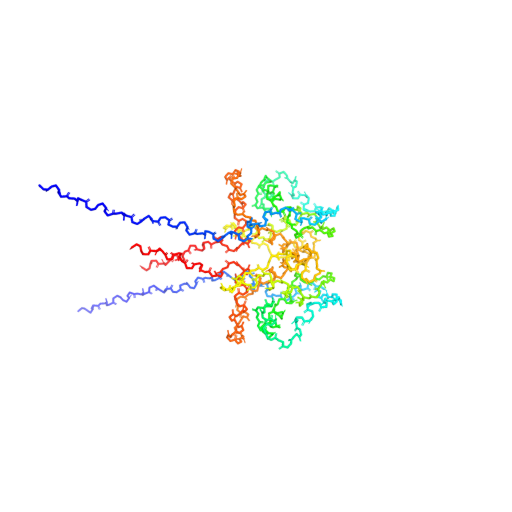5 3.266 1 69 148 TRP B O 1
ATOM 2683 N N . LEU B 1 149 ? -14.898 14.211 1.089 1 74 149 LEU B N 1
ATOM 2684 C CA . LEU B 1 149 ? -14.188 15.484 1.102 1 74 149 LEU B CA 1
ATOM 2685 C C . LEU B 1 149 ? -15.156 16.656 1.104 1 74 149 LEU B C 1
ATOM 2687 O O . LEU B 1 149 ? -14.758 17.797 1.308 1 74 149 LEU B O 1
ATOM 2691 N N . ASP B 1 150 ? -16.453 16.453 1.073 1 75.12 150 ASP B N 1
ATOM 2692 C CA . ASP B 1 150 ? -17.391 17.531 0.781 1 75.12 150 ASP B CA 1
ATOM 2693 C C . ASP B 1 150 ? -17.531 18.484 1.969 1 75.12 150 ASP B C 1
ATOM 2695 O O . ASP B 1 150 ? -17.781 19.672 1.791 1 75.12 150 ASP B O 1
ATOM 2699 N N . GLU B 1 151 ? -17.234 18.062 3.115 1 75.56 151 GLU B N 1
ATOM 2700 C CA . GLU B 1 151 ? -17.484 18.891 4.297 1 75.56 151 GLU B CA 1
ATOM 2701 C C . GLU B 1 151 ? -16.219 19.672 4.691 1 75.56 151 GLU B C 1
ATOM 2703 O O . GLU B 1 151 ? -16.25 20.484 5.605 1 75.56 151 GLU B O 1
ATOM 2708 N N . LEU B 1 152 ? -15.258 19.672 3.857 1 82.5 152 LEU B N 1
ATOM 2709 C CA . LEU B 1 152 ? -13.984 20.281 4.242 1 82.5 152 LEU B CA 1
ATOM 2710 C C . LEU B 1 152 ? -13.875 21.703 3.699 1 82.5 152 LEU B C 1
ATOM 2712 O O . LEU B 1 152 ? -14.547 22.047 2.727 1 82.5 152 LEU B O 1
ATOM 2716 N N . ASP B 1 153 ? -13.117 22.547 4.504 1 86.94 153 ASP B N 1
ATOM 2717 C CA . ASP B 1 153 ? -12.727 23.844 3.963 1 86.94 153 ASP B CA 1
ATOM 2718 C C . ASP B 1 153 ? -12.039 23.688 2.609 1 86.94 153 ASP B C 1
ATOM 2720 O O . ASP B 1 153 ? -11.297 22.734 2.389 1 86.94 153 ASP B O 1
ATOM 2724 N N . PRO B 1 154 ? -12.297 24.703 1.768 1 85.75 154 PRO B N 1
ATOM 2725 C CA . PRO B 1 154 ? -11.781 24.578 0.403 1 85.75 154 PRO B CA 1
ATOM 2726 C C . PRO B 1 154 ? -10.266 24.375 0.362 1 85.75 154 PRO B C 1
ATOM 2728 O O . PRO B 1 154 ? -9.773 23.594 -0.462 1 85.75 154 PRO B O 1
ATOM 2731 N N . ASN B 1 155 ? -9.562 25.109 1.194 1 84.12 155 ASN B N 1
ATOM 2732 C CA . ASN B 1 155 ? -8.109 24.953 1.192 1 84.12 155 ASN B CA 1
ATOM 2733 C C . ASN B 1 155 ? -7.691 23.562 1.687 1 84.12 155 ASN B C 1
ATOM 2735 O O . ASN B 1 155 ? -6.816 22.938 1.099 1 84.12 155 ASN B O 1
ATOM 2739 N N . GLU B 1 156 ? -8.32 23.125 2.664 1 85.25 156 GLU B N 1
ATOM 2740 C CA . GLU B 1 156 ? -8.055 21.797 3.195 1 85.25 156 GLU B CA 1
ATOM 2741 C C . GLU B 1 156 ? -8.453 20.719 2.191 1 85.25 156 GLU B C 1
ATOM 2743 O O . GLU B 1 156 ? -7.734 19.734 2.021 1 85.25 156 GLU B O 1
ATOM 2748 N N . LYS B 1 157 ? -9.5 21.016 1.595 1 88.5 157 LYS B N 1
ATOM 2749 C CA . LYS B 1 157 ? -10 20.078 0.589 1 88.5 157 LYS B CA 1
ATOM 2750 C C . LYS B 1 157 ? -8.992 19.906 -0.545 1 88.5 157 LYS B C 1
ATOM 2752 O O . LYS B 1 157 ? -8.727 18.781 -0.979 1 88.5 157 LYS B O 1
ATOM 2757 N N . ARG B 1 158 ? -8.5 20.953 -0.966 1 86.88 158 ARG B N 1
ATOM 2758 C CA . ARG B 1 158 ? -7.543 20.906 -2.064 1 86.88 158 ARG B CA 1
ATOM 2759 C C . ARG B 1 158 ? -6.285 20.141 -1.666 1 86.88 158 ARG B C 1
ATOM 2761 O O . ARG B 1 158 ? -5.801 19.297 -2.426 1 86.88 158 ARG B O 1
ATOM 2768 N N . ALA B 1 159 ? -5.797 20.391 -0.526 1 86.69 159 ALA B N 1
ATOM 2769 C CA . ALA B 1 159 ? -4.578 19.75 -0.046 1 86.69 159 ALA B CA 1
ATOM 2770 C C . ALA B 1 159 ? -4.777 18.25 0.106 1 86.69 159 ALA B C 1
ATOM 2772 O O . ALA B 1 159 ? -3.93 17.453 -0.319 1 86.69 159 ALA B O 1
ATOM 2773 N N . ILE B 1 160 ? -5.859 17.859 0.632 1 89.5 160 ILE B N 1
ATOM 2774 C CA . ILE B 1 160 ? -6.148 16.453 0.889 1 89.5 160 ILE B CA 1
ATOM 2775 C C . ILE B 1 160 ? -6.422 15.727 -0.43 1 89.5 160 ILE B C 1
ATOM 2777 O O . ILE B 1 160 ? -5.938 14.617 -0.649 1 89.5 160 ILE B O 1
ATOM 2781 N N . LYS B 1 161 ? -7.133 16.391 -1.282 1 88.44 161 LYS B N 1
ATOM 2782 C CA . LYS B 1 161 ? -7.422 15.789 -2.582 1 88.44 161 LYS B CA 1
ATOM 2783 C C . LYS B 1 161 ? -6.141 15.508 -3.357 1 88.44 161 LYS B C 1
ATOM 2785 O O . LYS B 1 161 ? -6.031 14.492 -4.043 1 88.44 161 LYS B O 1
ATOM 2790 N N . LYS B 1 162 ? -5.285 16.391 -3.277 1 87.38 162 LYS B N 1
ATOM 2791 C CA . LYS B 1 162 ? -4.012 16.203 -3.969 1 87.38 162 LYS B CA 1
ATOM 2792 C C . LYS B 1 162 ? -3.293 14.953 -3.482 1 87.38 162 LYS B C 1
ATOM 2794 O O . LYS B 1 162 ? -2.787 14.172 -4.289 1 87.38 162 LYS B O 1
ATOM 2799 N N . VAL B 1 163 ? -3.299 14.75 -2.223 1 89.19 163 VAL B N 1
ATOM 2800 C CA . VAL B 1 163 ? -2.617 13.609 -1.62 1 89.19 163 VAL B CA 1
ATOM 2801 C C . VAL B 1 163 ? -3.34 12.32 -1.995 1 89.19 163 VAL B C 1
ATOM 2803 O O . VAL B 1 163 ? -2.705 11.336 -2.385 1 89.19 163 VAL B O 1
ATOM 2806 N N . VAL B 1 164 ? -4.598 12.336 -1.922 1 88.75 164 VAL B N 1
ATOM 2807 C CA . VAL B 1 164 ? -5.406 11.156 -2.219 1 88.75 164 VAL B CA 1
ATOM 2808 C C . VAL B 1 164 ? -5.277 10.805 -3.697 1 88.75 164 VAL B C 1
ATOM 2810 O O . VAL B 1 164 ? -5.109 9.633 -4.047 1 88.75 164 VAL B O 1
ATOM 2813 N N . ASN B 1 165 ? -5.297 11.797 -4.543 1 85.31 165 ASN B N 1
ATOM 2814 C CA . ASN B 1 165 ? -5.148 11.555 -5.977 1 85.31 165 ASN B CA 1
ATOM 2815 C C . ASN B 1 165 ? -3.766 11.008 -6.309 1 85.31 165 ASN B C 1
ATOM 2817 O O . ASN B 1 165 ? -3.625 10.172 -7.203 1 85.31 165 ASN B O 1
ATOM 2821 N N . GLY B 1 166 ? -2.822 11.523 -5.66 1 84.88 166 GLY B N 1
ATOM 2822 C CA . GLY B 1 166 ? -1.487 10.969 -5.816 1 84.88 166 GLY B CA 1
ATOM 2823 C C . GLY B 1 166 ? -1.41 9.492 -5.477 1 84.88 166 GLY B C 1
ATOM 2824 O O . GLY B 1 166 ? -0.784 8.711 -6.199 1 84.88 166 GLY B O 1
ATOM 2825 N N . ALA B 1 167 ? -2.074 9.148 -4.41 1 88.19 167 ALA B N 1
ATOM 2826 C CA . ALA B 1 167 ? -2.098 7.746 -4 1 88.19 167 ALA B CA 1
ATOM 2827 C C . ALA B 1 167 ? -2.859 6.891 -5.008 1 88.19 167 ALA B C 1
ATOM 2829 O O . ALA B 1 167 ? -2.498 5.734 -5.25 1 88.19 167 ALA B O 1
ATOM 2830 N N . LYS B 1 168 ? -3.912 7.473 -5.613 1 83.06 168 LYS B N 1
ATOM 2831 C CA . LYS B 1 168 ? -4.738 6.75 -6.578 1 83.06 168 LYS B CA 1
ATOM 2832 C C . LYS B 1 168 ? -4.098 6.742 -7.961 1 83.06 168 LYS B C 1
ATOM 2834 O O . LYS B 1 168 ? -4.477 5.949 -8.828 1 83.06 168 LYS B O 1
ATOM 2839 N N . GLY B 1 169 ? -3.145 7.602 -8.156 1 74.94 169 GLY B N 1
ATOM 2840 C CA . GLY B 1 169 ? -2.514 7.711 -9.461 1 74.94 169 GLY B CA 1
ATOM 2841 C C . GLY B 1 169 ? -3.299 8.57 -10.438 1 74.94 169 GLY B C 1
ATOM 2842 O O . GLY B 1 169 ? -3.102 8.477 -11.648 1 74.94 169 GLY B O 1
ATOM 2843 N N . THR B 1 170 ? -4.434 9.188 -10.211 1 62.31 170 THR B N 1
ATOM 2844 C CA . THR B 1 170 ? -5.277 9.984 -11.094 1 62.31 170 THR B CA 1
ATOM 2845 C C . THR B 1 170 ? -4.805 11.438 -11.133 1 62.31 170 THR B C 1
ATOM 2847 O O . THR B 1 170 ? -5.332 12.25 -11.898 1 62.31 170 THR B O 1
ATOM 2850 N N . GLY B 1 171 ? -4.09 11.961 -10.406 1 47.56 171 GLY B N 1
ATOM 2851 C CA . GLY B 1 171 ? -3.799 13.383 -10.312 1 47.56 171 GLY B CA 1
ATOM 2852 C C . GLY B 1 171 ? -3.246 13.961 -11.602 1 47.56 171 GLY B C 1
ATOM 2853 O O . GLY B 1 171 ? -3.203 13.281 -12.625 1 47.56 171 GLY B O 1
ATOM 2854 N N . SER B 1 172 ? -2.074 14.898 -11.43 1 39.03 172 SER B N 1
ATOM 2855 C CA . SER B 1 172 ? -1.722 15.93 -12.406 1 39.03 172 SER B CA 1
ATOM 2856 C C . SER B 1 172 ? -1.582 15.336 -13.805 1 39.03 172 SER B C 1
ATOM 2858 O O . SER B 1 172 ? -1.02 14.258 -13.977 1 39.03 172 SER B O 1
ATOM 2860 N N . GLY B 1 173 ? -2.574 15.562 -14.734 1 35.69 173 GLY B N 1
ATOM 2861 C CA . GLY B 1 173 ? -2.398 15.914 -16.141 1 35.69 173 GLY B CA 1
ATOM 2862 C C . GLY B 1 173 ? -0.979 16.328 -16.469 1 35.69 173 GLY B C 1
ATOM 2863 O O . GLY B 1 173 ? -0.504 17.375 -16.016 1 35.69 173 GLY B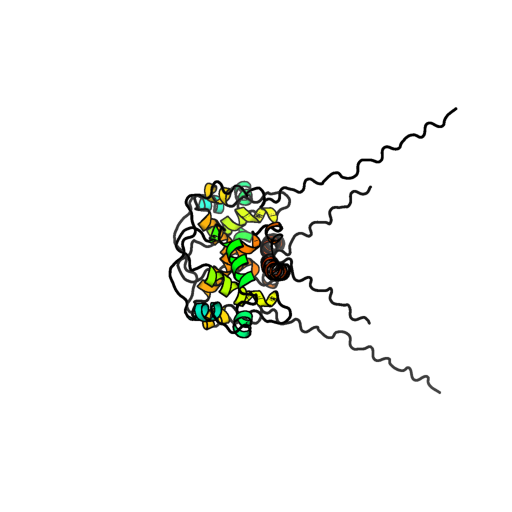 O 1
ATOM 2864 N N . THR B 1 174 ? 0.007 15.617 -16.391 1 31.72 174 THR B N 1
ATOM 2865 C CA . THR B 1 174 ? 1.066 16.203 -17.203 1 31.72 174 THR B CA 1
ATOM 2866 C C . THR B 1 174 ? 0.478 17.062 -18.312 1 31.72 174 THR B C 1
ATOM 2868 O O . THR B 1 174 ? -0.343 16.594 -19.109 1 31.72 174 THR B O 1
ATOM 2871 N N . ALA B 1 175 ? 0.285 18.406 -18.266 1 30.12 175 ALA B N 1
ATOM 2872 C CA . ALA B 1 175 ? 0.157 19.188 -19.5 1 30.12 175 ALA B CA 1
ATOM 2873 C C . ALA B 1 175 ? 0.838 18.484 -20.672 1 30.12 175 ALA B C 1
ATOM 2875 O O . ALA B 1 175 ? 1.892 17.875 -20.5 1 30.12 175 ALA B O 1
ATOM 2876 N N . PRO B 1 176 ? 0.114 18.094 -21.719 1 27.7 176 PRO B N 1
ATOM 2877 C CA . PRO B 1 176 ? 0.937 17.781 -22.891 1 27.7 176 PRO B CA 1
ATOM 2878 C C . PRO B 1 176 ? 2.227 18.594 -22.938 1 27.7 176 PRO B C 1
ATOM 2880 O O . PRO B 1 176 ? 2.242 19.75 -22.531 1 27.7 176 PRO B O 1
ATOM 2883 N N . ALA B 1 177 ? 3.326 18.094 -22.875 1 27.59 177 ALA B N 1
ATOM 2884 C CA . ALA B 1 177 ? 4.422 18.938 -23.344 1 27.59 177 ALA B CA 1
ATOM 2885 C C . ALA B 1 177 ? 3.936 19.953 -24.375 1 27.59 177 ALA B C 1
ATOM 2887 O O . ALA B 1 177 ? 3.291 19.578 -25.359 1 27.59 177 ALA B O 1
ATOM 2888 N N . LYS B 1 178 ? 3.639 21.109 -24.031 1 25.56 178 LYS B N 1
ATOM 2889 C CA . LYS B 1 178 ? 3.525 22.078 -25.125 1 25.56 178 LYS B CA 1
ATOM 2890 C C . LYS B 1 178 ? 4.484 21.734 -26.25 1 25.56 178 LYS B C 1
ATOM 2892 O O . LYS B 1 178 ? 5.691 21.609 -26.031 1 25.56 178 LYS B O 1
ATOM 2897 N N . LYS B 1 179 ? 4.082 21.125 -27.281 1 24.62 179 LYS B N 1
ATOM 2898 C CA . LYS B 1 179 ? 4.852 21.25 -28.516 1 24.62 179 LYS B CA 1
ATOM 2899 C C . LYS B 1 179 ? 5.504 22.625 -28.625 1 24.62 179 LYS B C 1
ATOM 2901 O O . LYS B 1 179 ? 4.824 23.656 -28.516 1 24.62 179 LYS B O 1
ATOM 2906 N N . ALA B 1 180 ? 6.707 22.797 -28.266 1 22.22 180 ALA B N 1
ATOM 2907 C CA . ALA B 1 180 ? 7.367 24 -28.781 1 22.22 180 ALA B CA 1
ATOM 2908 C C . ALA B 1 180 ? 6.746 24.438 -30.094 1 22.22 180 ALA B C 1
ATOM 2910 O O . ALA B 1 180 ? 6.633 23.656 -31.031 1 22.22 180 ALA B O 1
ATOM 2911 N N . ARG B 1 181 ? 5.852 25.25 -30.078 1 21.31 181 ARG B N 1
ATOM 2912 C CA . ARG B 1 181 ? 5.637 25.969 -31.328 1 21.31 181 ARG B CA 1
ATOM 2913 C C . ARG B 1 181 ? 6.953 26.172 -32.094 1 21.31 181 ARG B C 1
ATOM 2915 O O . ARG B 1 181 ? 7.887 26.766 -31.547 1 21.31 181 ARG B O 1
ATOM 2922 N N . ARG B 1 182 ? 7.258 25.234 -33 1 20.84 182 ARG B N 1
ATOM 2923 C CA . ARG B 1 182 ? 8.07 25.812 -34.062 1 20.84 182 ARG B CA 1
ATOM 2924 C C . ARG B 1 182 ? 7.391 27.031 -34.688 1 20.84 182 ARG B C 1
ATOM 2926 O O . ARG B 1 182 ? 6.172 27.031 -34.875 1 20.84 182 ARG B O 1
#